Protein AF-0000000087407763 (afdb_homodimer)

pLDDT: mean 97.81, std 2.23, range [76.38, 99.0]

Sequence (374 aa):
MRVLELAKRRKTVRQFLPERPPKEDVMKAIKAAKEAPSGMNAQPWKFVVVDDDWLKGKIRELCEEEEEKFYSRTKGDLMAWLNAKGFKPEKPFLSEAPYLILVFGHTKAPYWLQSTWIAVGYLLLALEELGLGTVTYTPPNPKPVEELLNAPPNYKLQTILPVGYPADPKPKYERRRLEEVVSFNGFMRVLELAKRRKTVRQFLPERPPKEDVMKAIKAAKEAPSGMNAQPWKFVVVDDDWLKGKIRELCEEEEEKFYSRTKGDLMAWLNAKGFKPEKPFLSEAPYLILVFGHTKAPYWLQSTWIAVGYLLLALEELGLGTVTYTPPNPKPVEELLNAPPNYKLQTILPVGYPADPKPKYERRRLEEVVSFNGF

Secondary structure (DSSP, 8-state):
--HHHHHHH--B---B-SSPPPHHHHHHHHHHHTTS--GGG---EEEEEE--HHHHHHHHHHHHHHHHHHHHH--HHHHHHHHHHT--S--THHHHSSEEEEEEEETTSTTHHHHHHHHHHHHHHHHHHTT-BB--B--S--HHHHHHTT--TTEEEEEEEEEBSB---PPPPP---HHHHEEES--/--HHHHHHH--B---B-SSPPPHHHHHHHHHHHTTS--GGG---EEEEEE--HHHHHHHHHHHHHHHHHHHHH--HHHHHHHHHHT--S--THHHHSSEEEEEEEETTSTTHHHHHHHHHHHHHHHHHHTT-BB--B--S--HHHHHHTT--TTEEEEEEEEEBSB---PPPPP---HHHHEEES--

Radius of gyration: 20.45 Å; Cα contacts (8 Å, |Δi|>4): 771; chains: 2; bounding box: 43×57×50 Å

Organism: NCBI:txid2598455

Nearest PDB structures (foldseek):
  6q1l-assembly1_B  TM=9.716E-01  e=7.235E-27  Thermotoga neapolitana DSM 4359
  3tnz-assembly1_B  TM=9.382E-01  e=5.177E-18  Mus musculus
  4ttc-assembly2_D  TM=9.159E-01  e=1.590E-17  Homo sapiens
  3eo8-assembly3_E  TM=8.266E-01  e=5.268E-14  Clostridioides difficile 630
  8cqt-assembly1_A  TM=8.731E-01  e=1.841E-12  Bacteroides thetaiotaomicron

Foldseek 3Di:
DDLVVLVQQAAAFQDFDQDFDPVVLLVQLLVQLQPFDDDVSPSFKDKDKDQDLVLLVVLQVVLLVLLVVVLVPDDDPVVVVCVVVVHDSHRCLSRRFRMKIWMKGQQVGPVRVVRSVSSVVSSSSSLSVSQKHWHFADRPDCVVVCVVVVPDPRIDTGTMIRIHHGPGPDDHDDDDDPVVVDDPPDD/DDLVVLVQQAAAFQDFDQDFDPVVLLVQLLVQLQPFDDDVSPSFKDKDKDQDLVLLVVLQVVLLVLLVVVLVPDDDPVVVVCVVVVHDSHRCLSRRFRMKIWMKGQQVGPVRVVRSVSSVVSSSSSLSVSQKHWHFADRPDCVVVCVVVVPDPRIDTGTMIRIHHGPGPDDHDDDDDPVVVDDDPDD

Solvent-accessible surface area (backbone atoms only — not comparable to full-atom values): 19259 Å² total; per-residue (Å²): 112,51,57,45,58,42,29,67,64,50,45,74,26,69,37,51,42,88,63,65,67,62,66,67,58,57,51,49,17,48,58,19,14,66,43,44,70,35,42,94,66,55,62,34,45,38,38,29,37,34,68,50,67,68,59,28,41,50,48,29,52,55,45,28,54,43,31,44,54,50,57,72,71,51,60,66,71,60,41,51,49,37,57,74,73,64,61,64,48,71,52,64,35,48,52,63,24,58,30,34,41,34,36,27,23,28,66,85,37,58,57,16,68,55,24,34,25,21,18,48,22,35,25,54,50,27,30,38,72,73,58,33,28,30,33,88,41,57,62,88,59,46,60,65,56,38,56,74,36,62,48,56,88,56,45,42,73,63,35,40,29,29,34,24,33,59,58,46,82,67,71,64,77,87,65,78,58,66,76,79,35,43,33,68,73,36,99,115,51,56,46,57,42,29,68,64,50,44,74,24,71,36,50,42,86,61,66,68,62,66,64,59,56,50,50,16,47,59,19,14,65,41,44,72,35,42,94,66,57,62,34,46,36,38,29,38,34,67,48,67,67,57,29,42,52,49,30,51,55,44,25,54,42,30,45,54,51,59,72,69,51,58,66,72,60,41,51,50,36,56,74,72,66,62,64,48,69,53,65,35,48,50,60,24,56,29,33,40,35,36,27,24,29,66,86,37,57,57,15,68,56,23,34,26,20,17,48,21,35,26,53,52,28,30,38,73,72,59,32,28,29,32,89,41,59,61,89,59,48,60,66,55,37,57,74,37,61,50,57,88,55,44,43,74,63,34,39,28,29,32,24,33,60,59,45,81,67,70,64,77,86,65,78,58,67,76,79,35,44,32,68,74,36,96

InterPro domains:
  IPR000415 Nitroreductase-like [G3DSA:3.40.109.10] (1-185)
  IPR000415 Nitroreductase-like [SSF55469] (1-187)
  IPR029479 Nitroreductase [PF00881] (8-165)
  IPR050627 Nitroreductase/BluB [PTHR23026] (2-184)

Structure (mmCIF, N/CA/C/O backbone):
data_AF-0000000087407763-model_v1
#
loop_
_entity.id
_entity.type
_entity.pdbx_descri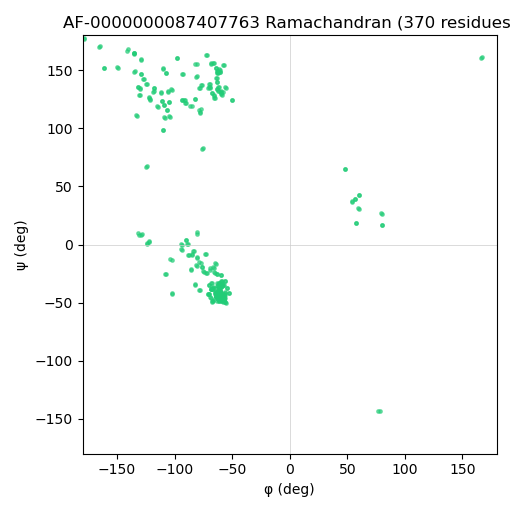ption
1 polymer 'Nitroreductase family protein'
#
loop_
_atom_site.group_PDB
_atom_site.id
_atom_site.type_symbol
_atom_site.label_atom_id
_atom_site.label_alt_id
_atom_site.label_comp_id
_atom_site.label_asym_id
_atom_site.label_entity_id
_atom_site.label_seq_id
_atom_site.pdbx_PDB_ins_code
_atom_site.Cartn_x
_atom_site.Cartn_y
_atom_site.Cartn_z
_atom_site.occupancy
_atom_site.B_iso_or_equiv
_atom_site.auth_seq_id
_atom_site.auth_comp_id
_atom_site.auth_asym_id
_atom_site.auth_atom_id
_atom_site.pdbx_PDB_model_num
ATOM 1 N N . MET A 1 1 ? 6.074 -10.695 16.406 1 76.62 1 MET A N 1
ATOM 2 C CA . MET A 1 1 ? 7.172 -10.078 15.672 1 76.62 1 MET A CA 1
ATOM 3 C C . MET A 1 1 ? 6.863 -8.609 15.375 1 76.62 1 MET A C 1
ATOM 5 O O . MET A 1 1 ? 5.707 -8.25 15.156 1 76.62 1 MET A O 1
ATOM 9 N N . ARG A 1 2 ? 7.93 -7.875 15.305 1 92.62 2 ARG A N 1
ATOM 10 C CA . ARG A 1 2 ? 7.816 -6.449 15.016 1 92.62 2 ARG A CA 1
ATOM 11 C C . ARG A 1 2 ? 7.68 -6.199 13.516 1 92.62 2 ARG A C 1
ATOM 13 O O . ARG A 1 2 ? 8.031 -7.059 12.703 1 92.62 2 ARG A O 1
ATOM 20 N N . VAL A 1 3 ? 7.094 -5.094 13.188 1 98.56 3 VAL A N 1
ATOM 21 C CA . VAL A 1 3 ? 6.82 -4.77 11.789 1 98.56 3 VAL A CA 1
ATOM 22 C C . VAL A 1 3 ? 8.125 -4.77 10.992 1 98.56 3 VAL A C 1
ATOM 24 O O . VAL A 1 3 ? 8.188 -5.32 9.891 1 98.56 3 VAL A O 1
ATOM 27 N N . LEU A 1 4 ? 9.148 -4.168 11.531 1 97.81 4 LEU A N 1
ATOM 28 C CA . LEU A 1 4 ? 10.438 -4.129 10.844 1 97.81 4 LEU A CA 1
ATOM 29 C C . LEU A 1 4 ? 10.969 -5.539 10.609 1 97.81 4 LEU A C 1
ATOM 31 O O . LEU A 1 4 ? 11.492 -5.84 9.531 1 97.81 4 LEU A O 1
ATOM 35 N N . GLU A 1 5 ? 10.891 -6.402 11.578 1 98.12 5 GLU A N 1
ATOM 36 C CA . GLU A 1 5 ? 11.344 -7.781 11.43 1 98.12 5 GLU A CA 1
ATOM 37 C C . GLU A 1 5 ? 10.539 -8.516 10.367 1 98.12 5 GLU A C 1
ATOM 39 O O . GLU A 1 5 ? 11.094 -9.266 9.562 1 98.12 5 GLU A O 1
ATOM 44 N N . LEU A 1 6 ? 9.211 -8.375 10.445 1 98.62 6 LEU A N 1
ATOM 45 C CA . LEU A 1 6 ? 8.352 -8.977 9.43 1 98.62 6 LEU A CA 1
ATOM 46 C C . LEU A 1 6 ? 8.727 -8.5 8.039 1 98.62 6 LEU A C 1
ATOM 48 O O . LEU A 1 6 ? 8.805 -9.297 7.098 1 98.62 6 LEU A O 1
ATOM 52 N N . ALA A 1 7 ? 8.922 -7.16 7.906 1 98.75 7 ALA A N 1
ATOM 53 C CA . ALA A 1 7 ? 9.266 -6.555 6.621 1 98.75 7 ALA A CA 1
ATOM 54 C C . ALA A 1 7 ? 10.586 -7.105 6.086 1 98.75 7 ALA A C 1
ATOM 56 O O . ALA A 1 7 ? 10.711 -7.371 4.891 1 98.75 7 ALA A O 1
ATOM 57 N N . LYS A 1 8 ? 11.531 -7.277 6.945 1 98.19 8 LYS A N 1
ATOM 58 C CA . LYS A 1 8 ? 12.836 -7.793 6.555 1 98.19 8 LYS A CA 1
ATOM 59 C C . LYS A 1 8 ? 12.75 -9.266 6.16 1 98.19 8 LYS A C 1
ATOM 61 O O . LYS A 1 8 ? 13.484 -9.719 5.277 1 98.19 8 LYS A O 1
ATOM 66 N N . ARG A 1 9 ? 11.93 -9.938 6.809 1 97.69 9 ARG A N 1
ATOM 67 C CA . ARG A 1 9 ? 11.812 -11.367 6.586 1 97.69 9 ARG A CA 1
ATOM 68 C C . ARG A 1 9 ? 11.008 -11.664 5.32 1 97.69 9 ARG A C 1
ATOM 70 O O . ARG A 1 9 ? 11.312 -12.609 4.594 1 97.69 9 ARG A O 1
ATOM 77 N N . ARG A 1 10 ? 9.984 -10.906 5.086 1 98.56 10 ARG A N 1
ATOM 78 C CA . ARG A 1 10 ? 9.086 -11.164 3.965 1 98.56 10 ARG A CA 1
ATOM 79 C C . ARG A 1 10 ? 9.836 -11.125 2.639 1 98.56 10 ARG A C 1
ATOM 81 O O . ARG A 1 10 ? 10.578 -10.18 2.365 1 98.56 10 ARG A O 1
ATOM 88 N N . LYS A 1 11 ? 9.664 -12.094 1.891 1 98.62 11 LYS A N 1
ATOM 89 C CA . LYS A 1 11 ? 10.195 -12.188 0.535 1 98.62 11 LYS A CA 1
ATOM 90 C C . LYS A 1 11 ? 9.141 -12.719 -0.432 1 98.62 11 LYS A C 1
ATOM 92 O O . LYS A 1 11 ? 8.117 -13.266 -0.008 1 98.62 11 LYS A O 1
ATOM 97 N N . THR A 1 12 ? 9.406 -12.539 -1.664 1 98.38 12 THR A N 1
ATOM 98 C CA . THR A 1 12 ? 8.539 -13.117 -2.693 1 98.38 12 THR A CA 1
ATOM 99 C C . THR A 1 12 ? 8.625 -14.641 -2.684 1 98.38 12 THR A C 1
ATOM 101 O O . THR A 1 12 ? 9.719 -15.203 -2.633 1 98.38 12 THR A O 1
ATOM 104 N N . VAL A 1 13 ? 7.523 -15.266 -2.666 1 98.75 13 VAL A N 1
ATOM 105 C CA . VAL A 1 13 ? 7.43 -16.719 -2.668 1 98.75 13 VAL A CA 1
ATOM 106 C C . VAL A 1 13 ? 6.613 -17.188 -3.873 1 98.75 13 VAL A C 1
ATOM 108 O O . VAL A 1 13 ? 5.469 -16.766 -4.059 1 98.75 13 VAL A O 1
ATOM 111 N N . ARG A 1 14 ? 7.176 -18.109 -4.684 1 98.5 14 ARG A N 1
ATOM 112 C CA . ARG A 1 14 ? 6.484 -18.609 -5.867 1 98.5 14 ARG A CA 1
ATOM 113 C C . ARG A 1 14 ? 6.371 -20.125 -5.828 1 98.5 14 ARG A C 1
ATOM 115 O O . ARG A 1 14 ? 5.922 -20.75 -6.797 1 98.5 14 ARG A O 1
ATOM 122 N N . GLN A 1 15 ? 6.883 -20.719 -4.789 1 98.62 15 GLN A N 1
ATOM 123 C CA . GLN A 1 15 ? 6.766 -22.156 -4.543 1 98.62 15 GLN A CA 1
ATOM 124 C C . GLN A 1 15 ? 6.199 -22.438 -3.152 1 98.62 15 GLN A C 1
ATOM 126 O O . GLN A 1 15 ? 6.566 -21.766 -2.184 1 98.62 15 GLN A O 1
ATOM 131 N N . PHE A 1 16 ? 5.375 -23.469 -3.074 1 98.69 16 PHE A N 1
ATOM 132 C CA . PHE A 1 16 ? 4.633 -23.688 -1.839 1 98.69 16 PHE A CA 1
ATOM 133 C C . PHE A 1 16 ? 4.664 -25.156 -1.437 1 98.69 16 PHE A C 1
ATOM 135 O O . PHE A 1 16 ? 4.762 -26.031 -2.293 1 98.69 16 PHE A O 1
ATOM 142 N N . LEU A 1 17 ? 4.625 -25.344 -0.145 1 98.12 17 LEU A N 1
ATOM 143 C CA . LEU A 1 17 ? 4.422 -26.688 0.366 1 98.12 17 LEU A CA 1
ATOM 144 C C . LEU A 1 17 ? 3.012 -27.188 0.054 1 98.12 17 LEU A C 1
ATOM 146 O O . LEU A 1 17 ? 2.086 -26.391 -0.085 1 98.12 17 LEU A O 1
ATOM 150 N N . PRO A 1 18 ? 2.822 -28.438 -0.015 1 94.75 18 PRO A N 1
ATOM 151 C CA . PRO A 1 18 ? 1.496 -28.969 -0.329 1 94.75 18 PRO A CA 1
ATOM 152 C C . PRO A 1 18 ? 0.502 -28.797 0.816 1 94.75 18 PRO A C 1
ATOM 154 O O . PRO A 1 18 ? -0.711 -28.781 0.589 1 94.75 18 PRO A O 1
ATOM 157 N N . GLU A 1 19 ? 1.018 -28.703 1.986 1 97.19 19 GLU A N 1
ATOM 158 C CA . GLU A 1 19 ? 0.149 -28.547 3.148 1 97.19 19 GLU A CA 1
ATOM 159 C C . GLU A 1 19 ? -0.695 -27.281 3.029 1 97.19 19 GLU A C 1
ATOM 161 O O . GLU A 1 19 ? -0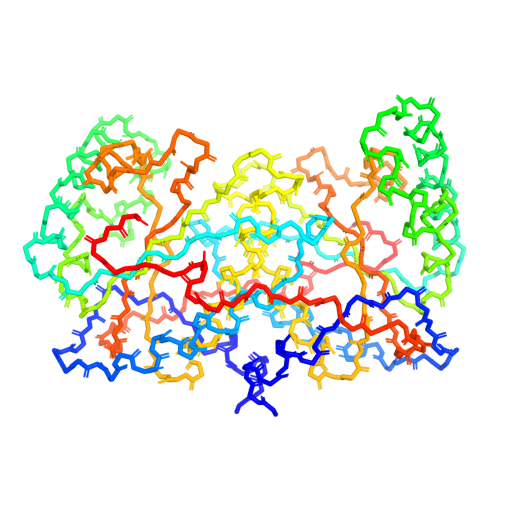.18 -26.203 2.686 1 97.19 19 GLU A O 1
ATOM 166 N N . ARG A 1 20 ? -1.917 -27.438 3.258 1 97.56 20 ARG A N 1
ATOM 167 C CA . ARG A 1 20 ? -2.846 -26.312 3.17 1 97.56 20 ARG A CA 1
ATOM 168 C C . ARG A 1 20 ? -2.973 -25.594 4.512 1 97.56 20 ARG A C 1
ATOM 170 O O . ARG A 1 20 ? -3.379 -26.203 5.504 1 97.56 20 ARG A O 1
ATOM 177 N N . PRO A 1 21 ? -2.656 -24.297 4.508 1 98.56 21 PRO A N 1
ATOM 178 C CA . PRO A 1 21 ? -2.928 -23.547 5.742 1 98.56 21 PRO A CA 1
ATOM 179 C C . PRO A 1 21 ? -4.418 -23.484 6.07 1 98.56 21 PRO A C 1
ATOM 181 O O . PRO A 1 21 ? -5.258 -23.625 5.18 1 98.56 21 PRO A O 1
ATOM 184 N N . PRO A 1 22 ? -4.738 -23.375 7.379 1 98.31 22 PRO A N 1
ATOM 185 C CA . PRO A 1 22 ? -6.145 -23.125 7.699 1 98.31 22 PRO A CA 1
ATOM 186 C C . PRO A 1 22 ? -6.691 -21.875 7.004 1 98.31 22 PRO A C 1
ATOM 188 O O . PRO A 1 22 ? -6.023 -20.844 6.965 1 98.31 22 PRO A O 1
ATOM 191 N N . LYS A 1 23 ? -7.859 -22.016 6.465 1 98.12 23 LYS A N 1
ATOM 192 C CA . LYS A 1 23 ? -8.508 -20.875 5.801 1 98.12 23 LYS A CA 1
ATOM 193 C C . LYS A 1 23 ? -8.641 -19.688 6.742 1 98.12 23 LYS A C 1
ATOM 195 O O . LYS A 1 23 ? -8.578 -18.531 6.309 1 98.12 23 LYS A O 1
ATOM 200 N N . GLU A 1 24 ? -8.797 -19.984 8.008 1 98.31 24 GLU A N 1
ATOM 201 C CA . GLU A 1 24 ? -8.93 -18.953 9.031 1 98.31 24 GLU A CA 1
ATOM 202 C C . GLU A 1 24 ? -7.727 -18.016 9.031 1 98.31 24 GLU A C 1
ATOM 204 O O . GLU A 1 24 ? -7.863 -16.812 9.312 1 98.31 24 GLU A O 1
ATOM 209 N N . ASP A 1 25 ? -6.547 -18.516 8.758 1 98.44 25 ASP A N 1
ATOM 210 C CA . ASP A 1 25 ? -5.344 -17.688 8.719 1 98.44 25 ASP A CA 1
ATOM 211 C C . ASP A 1 25 ? -5.395 -16.719 7.551 1 98.44 25 ASP A C 1
ATOM 213 O O . ASP A 1 25 ? -4.977 -15.562 7.684 1 98.44 25 ASP A O 1
ATOM 217 N N . VAL A 1 26 ? -5.922 -17.172 6.438 1 98.69 26 VAL A N 1
ATOM 218 C CA . VAL A 1 26 ? -6.105 -16.312 5.277 1 98.69 26 VAL A CA 1
ATOM 219 C C . VAL A 1 26 ? -7.09 -15.195 5.621 1 98.69 26 VAL A C 1
ATOM 221 O O . VAL A 1 26 ? -6.84 -14.023 5.324 1 98.69 26 VAL A O 1
ATOM 224 N N . MET A 1 27 ? -8.109 -15.531 6.297 1 98.75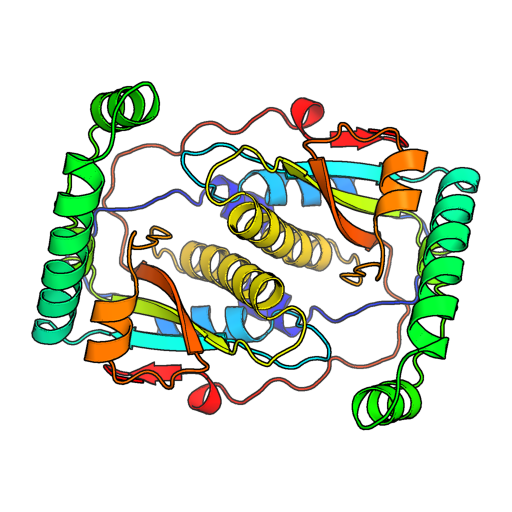 27 MET A N 1
ATOM 225 C CA . MET A 1 27 ? -9.133 -14.555 6.664 1 98.75 27 MET A CA 1
ATOM 226 C C . MET A 1 27 ? -8.594 -13.547 7.672 1 98.75 27 MET A C 1
ATOM 228 O O . MET A 1 27 ? -8.938 -12.367 7.625 1 98.75 27 MET A O 1
ATOM 232 N N . LYS A 1 28 ? -7.805 -14.055 8.555 1 98.62 28 LYS A N 1
ATOM 233 C CA . LYS A 1 28 ? -7.176 -13.172 9.531 1 98.62 28 LYS A CA 1
ATOM 234 C C . LYS A 1 28 ? -6.309 -12.117 8.844 1 98.62 28 LYS A C 1
ATOM 236 O O . LYS A 1 28 ? -6.293 -10.961 9.25 1 98.62 28 LYS A O 1
ATOM 241 N N . ALA A 1 29 ? -5.598 -12.539 7.844 1 98.88 29 ALA A N 1
ATOM 242 C CA . ALA A 1 29 ? -4.766 -11.594 7.098 1 98.88 29 ALA A CA 1
ATOM 243 C C . ALA A 1 29 ? -5.621 -10.555 6.387 1 98.88 29 ALA A C 1
ATOM 245 O O . ALA A 1 29 ? -5.281 -9.367 6.371 1 98.88 29 ALA A O 1
ATOM 246 N N . ILE A 1 30 ? -6.715 -10.969 5.812 1 98.94 30 ILE A N 1
ATOM 247 C CA . ILE A 1 30 ? -7.602 -10.047 5.102 1 98.94 30 ILE A CA 1
ATOM 248 C C . ILE A 1 30 ? -8.258 -9.094 6.09 1 98.94 30 ILE A C 1
ATOM 250 O O . ILE A 1 30 ? -8.469 -7.918 5.781 1 98.94 30 ILE A O 1
ATOM 254 N N . LYS A 1 31 ? -8.531 -9.562 7.305 1 98.81 31 LYS A N 1
ATOM 255 C CA . LYS A 1 31 ? -9.062 -8.695 8.352 1 98.81 31 LYS A CA 1
ATOM 256 C C . LYS A 1 31 ? -8.109 -7.535 8.641 1 98.81 31 LYS A C 1
ATOM 258 O O . LYS A 1 31 ? -8.555 -6.426 8.945 1 98.81 31 LYS A O 1
ATOM 263 N N . ALA A 1 32 ? -6.848 -7.793 8.57 1 98.88 32 ALA A N 1
ATOM 264 C CA . ALA A 1 32 ? -5.867 -6.727 8.75 1 98.88 32 ALA A CA 1
ATOM 265 C C . ALA A 1 32 ? -5.875 -5.766 7.566 1 98.88 32 ALA A C 1
ATOM 267 O O . ALA A 1 32 ? -5.836 -4.547 7.746 1 98.88 32 ALA A O 1
ATOM 268 N N . ALA A 1 33 ? -5.957 -6.301 6.395 1 98.94 33 ALA A N 1
ATOM 269 C CA . ALA A 1 33 ? -5.906 -5.508 5.168 1 98.94 33 ALA A CA 1
ATOM 270 C C . ALA A 1 33 ? -7.07 -4.527 5.098 1 98.94 33 ALA A C 1
ATOM 272 O O . ALA A 1 33 ? -6.891 -3.363 4.727 1 98.94 33 ALA A O 1
ATOM 273 N N . LYS A 1 34 ? -8.234 -4.961 5.484 1 98.81 34 LYS A N 1
ATOM 274 C CA . LYS A 1 34 ? -9.43 -4.141 5.305 1 98.81 34 LYS A CA 1
ATOM 275 C C . LYS A 1 34 ? -9.453 -2.98 6.297 1 98.81 34 LYS A C 1
ATOM 277 O O . LYS A 1 34 ? -10.352 -2.135 6.25 1 98.81 34 LYS A O 1
ATOM 282 N N . GLU A 1 35 ? -8.492 -2.973 7.277 1 98.88 35 GLU A N 1
ATOM 283 C CA . GLU A 1 35 ? -8.398 -1.891 8.258 1 98.88 35 GLU A CA 1
ATOM 284 C C . GLU A 1 35 ? -7.617 -0.707 7.699 1 98.88 35 GLU A C 1
ATOM 286 O O . GLU A 1 35 ? -7.527 0.343 8.336 1 98.88 35 GLU A O 1
ATOM 291 N N . ALA A 1 36 ? -7.055 -0.868 6.488 1 98.88 36 ALA A N 1
ATOM 292 C CA . ALA A 1 36 ? -6.211 0.169 5.898 1 98.88 36 ALA A CA 1
ATOM 293 C C . ALA A 1 36 ? -6.996 1.466 5.707 1 98.88 36 ALA A C 1
ATOM 295 O O . ALA A 1 36 ? -8.219 1.443 5.562 1 98.88 36 ALA A O 1
ATOM 296 N N . PRO A 1 37 ? -6.305 2.621 5.805 1 98.69 37 PRO A N 1
ATOM 297 C CA . PRO A 1 37 ? -6.973 3.873 5.449 1 98.69 37 PRO A CA 1
ATOM 298 C C . PRO A 1 37 ? -7.324 3.957 3.967 1 98.69 37 PRO A C 1
ATOM 300 O O . PRO A 1 37 ? -6.734 3.244 3.148 1 98.69 37 PRO A O 1
ATOM 303 N N . SER A 1 38 ? -8.328 4.773 3.662 1 98.69 38 SER A N 1
ATOM 304 C CA . SER A 1 38 ? -8.734 5.027 2.283 1 98.69 38 SER A CA 1
ATOM 305 C C . SER A 1 38 ? -9.312 6.43 2.125 1 98.69 38 SER A C 1
ATOM 307 O O . SER A 1 38 ? -9.75 7.039 3.102 1 98.69 38 SER A O 1
ATOM 309 N N . GLY A 1 39 ? -9.156 6.953 0.858 1 96.88 39 GLY A N 1
ATOM 310 C CA . GLY A 1 39 ? -9.789 8.234 0.579 1 96.88 39 GLY A CA 1
ATOM 311 C C . GLY A 1 39 ? -11.25 8.273 0.977 1 96.88 39 GLY A C 1
ATOM 312 O O . GLY A 1 39 ? -12.031 7.406 0.576 1 96.88 39 GLY A O 1
ATOM 313 N N . MET A 1 40 ? -11.594 9.289 1.844 1 95.69 40 MET A N 1
ATOM 314 C CA . MET A 1 40 ? -12.961 9.5 2.318 1 95.69 40 MET A CA 1
ATOM 315 C C . MET A 1 40 ? -13.492 8.258 3.023 1 95.69 40 MET A C 1
ATOM 317 O O . MET A 1 40 ? -14.703 8.047 3.105 1 95.69 40 MET A O 1
ATOM 321 N N . ASN A 1 41 ? -12.562 7.363 3.438 1 97.25 41 ASN A N 1
ATOM 322 C CA . ASN A 1 41 ? -12.922 6.094 4.059 1 97.25 41 ASN A CA 1
ATOM 323 C C . ASN A 1 41 ? -13.844 5.27 3.166 1 97.25 41 ASN A C 1
ATOM 325 O O . ASN A 1 41 ? -14.75 4.594 3.656 1 97.25 41 ASN A O 1
ATOM 329 N N . ALA A 1 42 ? -13.562 5.316 1.866 1 98.06 42 ALA A N 1
ATOM 330 C CA . ALA A 1 42 ? -14.414 4.637 0.894 1 98.06 42 ALA A CA 1
ATOM 331 C C . ALA A 1 42 ? -14.172 3.131 0.916 1 98.06 42 ALA A C 1
ATOM 333 O O . ALA A 1 42 ? -14.992 2.357 0.408 1 98.06 42 ALA A O 1
ATOM 334 N N . GLN A 1 43 ? -13.062 2.682 1.433 1 98.75 43 GLN A N 1
ATOM 335 C CA . GLN A 1 43 ? -12.75 1.262 1.551 1 98.75 43 GLN A CA 1
ATOM 336 C C . GLN A 1 43 ? -13.008 0.531 0.235 1 98.75 43 GLN A C 1
ATOM 338 O O . GLN A 1 43 ? -13.812 -0.399 0.18 1 98.75 43 GLN A O 1
ATOM 343 N N . PRO A 1 44 ? -12.188 0.927 -0.807 1 98.88 44 PRO A N 1
ATOM 344 C CA . PRO A 1 44 ? -12.516 0.542 -2.182 1 98.88 44 PRO A CA 1
ATOM 345 C C . PRO A 1 44 ? -12.078 -0.883 -2.516 1 98.88 44 PRO A C 1
ATOM 347 O O . PRO A 1 44 ? -12.234 -1.328 -3.656 1 98.88 44 PRO A O 1
ATOM 350 N N . TRP A 1 45 ? -11.688 -1.66 -1.654 1 98.94 45 TRP A N 1
ATOM 351 C CA . TRP A 1 45 ? -11.102 -2.971 -1.925 1 98.94 45 TRP A CA 1
ATOM 352 C C . TRP A 1 45 ? -12.172 -4.059 -1.89 1 98.94 45 TRP A C 1
ATOM 354 O O . TRP A 1 45 ? -13.141 -3.957 -1.143 1 98.94 45 TRP A O 1
ATOM 364 N N . LYS A 1 46 ? -12 -5.059 -2.703 1 98.94 46 LYS A N 1
ATOM 365 C CA . LYS A 1 46 ? -12.68 -6.348 -2.697 1 98.94 46 LYS A CA 1
ATOM 366 C C . LYS A 1 46 ? -11.68 -7.496 -2.787 1 98.94 46 LYS A C 1
ATOM 368 O O . LYS A 1 46 ? -10.797 -7.488 -3.645 1 98.94 46 LYS A O 1
ATOM 373 N N . PHE A 1 47 ? -11.805 -8.438 -1.888 1 98.94 47 PHE A N 1
ATOM 374 C CA . PHE A 1 47 ? -10.938 -9.602 -1.852 1 98.94 47 PHE A CA 1
ATOM 375 C C . PHE A 1 47 ? -11.695 -10.859 -2.271 1 98.94 47 PHE A C 1
ATOM 377 O O . PHE A 1 47 ? -12.68 -11.242 -1.627 1 98.94 47 PHE A O 1
ATOM 384 N N . VAL A 1 48 ? -11.242 -11.469 -3.301 1 98.94 48 VAL A N 1
ATOM 385 C CA . VAL A 1 48 ? -11.805 -12.75 -3.717 1 98.94 48 VAL A CA 1
ATOM 386 C C . VAL A 1 48 ? -10.836 -13.875 -3.383 1 98.94 48 VAL A C 1
ATOM 388 O O . VAL A 1 48 ? -9.727 -13.93 -3.916 1 98.94 48 VAL A O 1
ATOM 391 N N . VAL A 1 49 ? -11.242 -14.727 -2.533 1 98.94 49 VAL A N 1
ATOM 392 C CA . VAL A 1 49 ? -10.438 -15.883 -2.156 1 98.94 49 VAL A CA 1
ATOM 393 C C . VAL A 1 49 ? -10.82 -17.078 -3.014 1 98.94 49 VAL A C 1
ATOM 395 O O . VAL A 1 49 ? -11.992 -17.453 -3.09 1 98.94 49 VAL A O 1
ATOM 398 N N . VAL A 1 50 ? -9.852 -17.656 -3.672 1 98.88 50 VAL A N 1
ATOM 399 C CA . VAL A 1 50 ? -10.078 -18.812 -4.52 1 98.88 50 VAL A CA 1
ATOM 400 C C . VAL A 1 50 ? -9.344 -20.031 -3.949 1 98.88 50 VAL A C 1
ATOM 402 O O . VAL A 1 50 ? -8.117 -20 -3.799 1 98.88 50 VAL A O 1
ATOM 405 N N . ASP A 1 51 ? -10.055 -21.062 -3.609 1 98.38 51 ASP A N 1
ATOM 406 C CA . ASP A 1 51 ? -9.453 -22.297 -3.131 1 98.38 51 ASP A CA 1
ATOM 407 C C . ASP A 1 51 ? -9.992 -23.5 -3.895 1 98.38 51 ASP A C 1
ATOM 409 O O . ASP A 1 51 ? -9.758 -24.656 -3.502 1 98.38 51 ASP A O 1
ATOM 413 N N . ASP A 1 52 ? -10.766 -23.234 -4.969 1 98.44 52 ASP A N 1
ATOM 414 C CA . ASP A 1 52 ? -11.234 -24.266 -5.891 1 98.44 52 ASP A CA 1
ATOM 415 C C . ASP A 1 52 ? -10.164 -24.594 -6.926 1 98.44 52 ASP A C 1
ATOM 417 O O . ASP A 1 52 ? -9.703 -23.719 -7.66 1 98.44 52 ASP A O 1
ATOM 421 N N . ASP A 1 53 ? -9.812 -25.906 -7.008 1 98.19 53 ASP A N 1
ATOM 422 C CA . ASP A 1 53 ? -8.695 -26.328 -7.848 1 98.19 53 ASP A CA 1
ATOM 423 C C . ASP A 1 53 ? -8.992 -26.062 -9.328 1 98.19 53 ASP A C 1
ATOM 425 O O . ASP A 1 53 ? -8.102 -25.672 -10.078 1 98.19 53 ASP A O 1
ATOM 429 N N . TRP A 1 54 ? -10.148 -26.328 -9.711 1 98.62 54 TRP A N 1
ATOM 430 C CA . TRP A 1 54 ? -10.508 -26.094 -11.102 1 98.62 54 TRP A CA 1
ATOM 431 C C . TRP A 1 54 ? -10.406 -24.609 -11.453 1 98.62 54 TRP A C 1
ATOM 433 O O . TRP A 1 54 ? -9.844 -24.25 -12.484 1 98.62 54 TRP A O 1
ATOM 443 N N . LEU A 1 55 ? -10.945 -23.766 -10.633 1 98.88 55 LEU A N 1
ATOM 444 C CA . LEU A 1 55 ? -10.938 -22.328 -10.883 1 98.88 55 LEU A CA 1
ATOM 445 C C . LEU A 1 55 ? -9.516 -21.781 -10.867 1 98.88 55 LEU A C 1
ATOM 447 O O . LEU A 1 55 ? -9.156 -20.938 -11.688 1 98.88 55 LEU A O 1
ATOM 451 N N . LYS A 1 56 ? -8.688 -22.219 -9.898 1 98.88 56 LYS A N 1
ATOM 452 C CA . LYS A 1 56 ? -7.285 -21.812 -9.891 1 98.88 56 LYS A CA 1
ATOM 453 C C . LYS A 1 56 ? -6.598 -22.203 -11.195 1 98.88 56 LYS A C 1
ATOM 455 O O . LYS A 1 56 ? -5.809 -21.422 -11.742 1 98.88 56 LYS A O 1
ATOM 460 N N . GLY A 1 57 ? -6.895 -23.406 -11.648 1 98.81 57 GLY A N 1
ATOM 461 C CA . GLY A 1 57 ? -6.355 -23.844 -12.922 1 98.81 57 GLY A CA 1
ATOM 462 C C . GLY A 1 57 ? -6.773 -22.969 -14.078 1 98.81 57 GLY A C 1
ATOM 463 O O . GLY A 1 57 ? -5.957 -22.641 -14.945 1 98.81 57 GLY A O 1
ATOM 464 N N . LYS A 1 58 ? -8.008 -22.594 -14.156 1 98.88 58 LYS A N 1
ATOM 465 C CA . LYS A 1 58 ? -8.516 -21.719 -15.211 1 98.88 58 LYS A CA 1
ATOM 466 C C . LYS A 1 58 ? -7.855 -20.344 -15.148 1 98.88 58 LYS A C 1
ATOM 468 O O . LYS A 1 58 ? -7.52 -19.766 -16.188 1 98.88 58 LYS A O 1
ATOM 473 N N . ILE A 1 59 ? -7.738 -19.781 -13.945 1 98.94 59 ILE A N 1
ATOM 474 C CA . ILE A 1 59 ? -7.07 -18.5 -13.766 1 98.94 59 ILE A CA 1
ATOM 475 C C . ILE A 1 59 ? -5.637 -18.578 -14.281 1 98.94 59 ILE A C 1
ATOM 477 O O . ILE A 1 59 ? -5.176 -17.688 -15 1 98.94 59 ILE A O 1
ATOM 481 N N . ARG A 1 60 ? -4.969 -19.688 -13.93 1 98.94 60 ARG A N 1
ATOM 482 C CA . ARG A 1 60 ? -3.605 -19.875 -14.414 1 98.94 60 ARG A CA 1
ATOM 483 C C . ARG A 1 60 ? -3.561 -19.875 -15.938 1 98.94 60 ARG A C 1
ATOM 485 O O . ARG A 1 60 ? -2.723 -19.188 -16.547 1 98.94 60 ARG A O 1
ATOM 492 N N . GLU A 1 61 ? -4.43 -20.641 -16.547 1 98.88 61 GLU A N 1
ATOM 493 C CA . GLU A 1 61 ? -4.469 -20.734 -18 1 98.88 61 GLU A CA 1
ATOM 494 C C . GLU A 1 61 ? -4.641 -19.359 -18.641 1 98.88 61 GLU A C 1
ATOM 496 O O . GLU A 1 61 ? -3.92 -19.016 -19.578 1 98.88 61 GLU A O 1
ATOM 501 N N . LEU A 1 62 ? -5.578 -18.609 -18.188 1 98.88 62 LEU A N 1
ATOM 502 C CA . LEU A 1 62 ? -5.855 -17.297 -18.734 1 98.88 62 LEU A CA 1
ATOM 503 C C . LEU A 1 62 ? -4.652 -16.375 -18.562 1 98.88 62 LEU A C 1
ATOM 505 O O . LEU A 1 62 ? -4.289 -15.633 -19.484 1 98.88 62 LEU A O 1
ATOM 509 N N . CYS A 1 63 ? -4.055 -16.406 -17.359 1 98.88 63 CYS A N 1
ATOM 510 C CA . CYS A 1 63 ? -2.9 -15.555 -17.078 1 98.88 63 CYS A CA 1
ATOM 511 C C . CYS A 1 63 ? -1.719 -15.938 -17.969 1 98.88 63 CYS A C 1
ATOM 513 O O . CYS A 1 63 ? -1.033 -15.07 -18.5 1 98.88 63 CYS A O 1
ATOM 515 N N . GLU A 1 64 ? -1.468 -17.25 -18.109 1 98.81 64 GLU A N 1
ATOM 516 C CA . GLU A 1 64 ? -0.333 -17.703 -18.891 1 98.81 64 GLU A CA 1
ATOM 517 C C . GLU A 1 64 ? -0.518 -17.359 -20.375 1 98.81 64 GLU A C 1
ATOM 519 O O . GLU A 1 64 ? 0.452 -17.062 -21.078 1 98.81 64 GLU A O 1
ATOM 524 N N . GLU A 1 65 ? -1.718 -17.438 -20.859 1 98.69 65 GLU A N 1
ATOM 525 C CA . GLU A 1 65 ? -1.987 -17.016 -22.219 1 98.69 65 GLU A CA 1
ATOM 526 C C . GLU A 1 65 ? -1.596 -15.555 -22.438 1 98.69 65 GLU A C 1
ATOM 528 O O . GLU A 1 65 ? -0.969 -15.211 -23.438 1 98.69 65 GLU A O 1
ATOM 533 N N . GLU A 1 66 ? -1.987 -14.711 -21.547 1 98.56 66 GLU A N 1
ATOM 534 C CA . GLU A 1 66 ? -1.642 -13.289 -21.641 1 98.56 66 GLU A CA 1
ATOM 535 C C . GLU A 1 66 ? -0.141 -13.078 -21.469 1 98.56 66 GLU A C 1
ATOM 537 O O . GLU A 1 66 ? 0.438 -12.18 -22.078 1 98.56 66 GLU A O 1
ATOM 542 N N . GLU A 1 67 ? 0.478 -13.898 -20.531 1 98.31 67 GLU A N 1
ATOM 543 C CA . GLU A 1 67 ? 1.927 -13.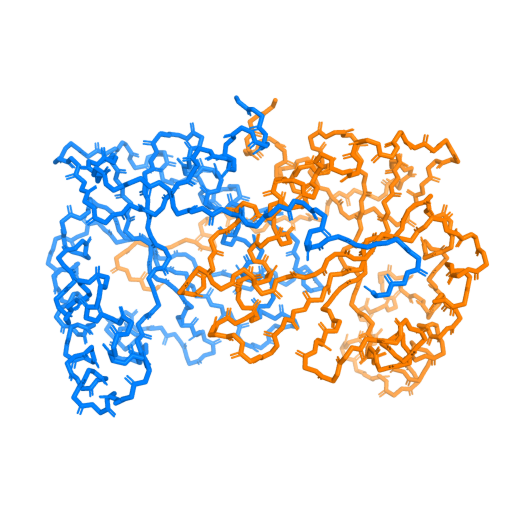844 -20.359 1 98.31 67 GLU A CA 1
ATOM 544 C C . GLU A 1 67 ? 2.646 -14.195 -21.656 1 98.31 67 GLU A C 1
ATOM 546 O O . GLU A 1 67 ? 3.656 -13.578 -22 1 98.31 67 GLU A O 1
ATOM 551 N N . GLU A 1 68 ? 2.172 -15.203 -22.328 1 98.19 68 GLU A N 1
ATOM 552 C CA . GLU A 1 68 ? 2.783 -15.609 -23.594 1 98.19 68 GLU A CA 1
ATOM 553 C C . GLU A 1 68 ? 2.764 -14.469 -24.609 1 98.19 68 GLU A C 1
ATOM 555 O O . GLU A 1 68 ? 3.756 -14.219 -25.297 1 98.19 68 GLU A O 1
ATOM 560 N N . LYS A 1 69 ? 1.683 -13.797 -24.703 1 97.88 69 LYS A N 1
ATOM 561 C CA . LYS A 1 69 ? 1.583 -12.633 -25.578 1 97.88 69 LYS A CA 1
ATOM 562 C C . LYS A 1 69 ? 2.568 -11.547 -25.156 1 97.88 69 LYS A C 1
ATOM 564 O O . LYS A 1 69 ? 3.27 -10.984 -26 1 97.88 69 LYS A O 1
ATOM 569 N N . PHE A 1 70 ? 2.568 -11.273 -23.891 1 96.62 70 PHE A N 1
ATOM 570 C CA . PHE A 1 70 ? 3.451 -10.25 -23.344 1 96.62 70 PHE A CA 1
ATOM 571 C C . PHE A 1 70 ? 4.906 -10.562 -23.656 1 96.62 70 PHE A C 1
ATOM 573 O O . PHE A 1 70 ? 5.641 -9.711 -24.156 1 96.62 70 PHE A O 1
ATOM 580 N N . TYR A 1 71 ? 5.309 -11.812 -23.375 1 95.69 71 TYR A N 1
ATOM 581 C CA . TYR A 1 71 ? 6.688 -12.227 -23.609 1 95.69 71 TYR A CA 1
ATOM 582 C C . TYR A 1 71 ? 7.043 -12.148 -25.078 1 95.69 71 TYR A C 1
ATOM 584 O O . TYR A 1 71 ? 8.172 -11.805 -25.438 1 95.69 71 TYR A O 1
ATOM 592 N N . SER A 1 72 ? 6.109 -12.453 -25.938 1 95.75 72 SER A N 1
ATOM 593 C CA . SER A 1 72 ? 6.355 -12.469 -27.375 1 95.75 72 SER A CA 1
ATOM 594 C C . SER A 1 72 ? 6.586 -11.062 -27.922 1 95.75 72 SER A C 1
ATOM 596 O O . SER A 1 72 ? 7.25 -10.891 -28.938 1 95.75 72 SER A O 1
ATOM 598 N N . ARG A 1 73 ? 6.141 -10.047 -27.203 1 95.44 73 ARG A N 1
ATOM 599 C CA . ARG A 1 73 ? 6.238 -8.664 -27.672 1 95.44 73 ARG A CA 1
ATOM 600 C C . ARG A 1 73 ? 7.371 -7.93 -26.953 1 95.44 73 ARG A C 1
ATOM 602 O O . ARG A 1 73 ? 7.746 -6.824 -27.359 1 95.44 73 ARG A O 1
ATOM 609 N N . THR A 1 74 ? 7.871 -8.523 -25.906 1 94 74 THR A N 1
ATOM 610 C CA . THR A 1 74 ? 8.898 -7.895 -25.078 1 94 74 THR A CA 1
ATOM 611 C C . THR A 1 74 ? 10.266 -8.008 -25.734 1 94 74 THR A C 1
ATOM 613 O O . THR A 1 74 ? 10.609 -9.047 -26.297 1 94 74 THR A O 1
ATOM 616 N N . LYS A 1 75 ? 11.031 -6.887 -25.75 1 94.12 75 LYS A N 1
ATOM 617 C CA . LYS A 1 75 ? 12.375 -6.844 -26.328 1 94.12 75 LYS A CA 1
ATOM 618 C C . LYS A 1 75 ? 13.312 -5.992 -25.484 1 94.12 75 LYS A C 1
ATOM 620 O O . LYS A 1 75 ? 12.891 -5.418 -24.469 1 94.12 75 LYS A O 1
ATOM 625 N N . GLY A 1 76 ? 14.586 -6.082 -25.766 1 93.94 76 GLY A N 1
ATOM 626 C CA . GLY A 1 76 ? 15.547 -5.16 -25.172 1 93.94 76 GLY A CA 1
ATOM 627 C C . GLY A 1 76 ? 15.875 -5.492 -23.734 1 93.94 76 GLY A C 1
ATOM 628 O O . GLY A 1 76 ? 16.062 -6.66 -23.375 1 93.94 76 GLY A O 1
ATOM 629 N N . ASP A 1 77 ? 16.062 -4.418 -22.938 1 91.62 77 ASP A N 1
ATOM 630 C CA . ASP A 1 77 ? 16.547 -4.527 -21.578 1 91.62 77 ASP A CA 1
ATOM 631 C C . ASP A 1 77 ? 15.578 -5.344 -20.719 1 91.62 77 ASP A C 1
ATOM 633 O O . ASP A 1 77 ? 16 -6.094 -19.828 1 91.62 77 ASP A O 1
ATOM 637 N N . LEU A 1 78 ? 14.352 -5.164 -21 1 91.5 78 LEU A N 1
ATOM 638 C CA . LEU A 1 78 ? 13.359 -5.895 -20.219 1 91.5 78 LEU A CA 1
ATOM 639 C C . LEU A 1 78 ? 13.461 -7.395 -20.484 1 91.5 78 LEU A C 1
ATOM 641 O O . LEU A 1 78 ? 13.453 -8.188 -19.531 1 91.5 78 LEU A O 1
ATOM 645 N N . MET A 1 79 ? 13.523 -7.801 -21.703 1 93.81 79 MET A N 1
ATOM 646 C CA . MET A 1 79 ? 13.656 -9.219 -22.016 1 93.81 79 MET A CA 1
ATOM 647 C C . MET A 1 79 ? 14.945 -9.789 -21.438 1 93.81 79 MET A C 1
ATOM 649 O O . MET A 1 79 ? 14.961 -10.906 -20.922 1 93.81 79 MET A O 1
ATOM 653 N N . ALA A 1 80 ? 15.953 -8.992 -21.531 1 94.69 80 ALA A N 1
ATOM 654 C CA . ALA A 1 80 ? 17.234 -9.414 -20.953 1 94.69 80 ALA A CA 1
ATOM 655 C C . ALA A 1 80 ? 17.094 -9.641 -19.453 1 94.69 80 ALA A C 1
ATOM 657 O O . ALA A 1 80 ? 17.625 -10.617 -18.906 1 94.69 80 ALA A O 1
ATOM 658 N N . TRP A 1 81 ? 16.438 -8.766 -18.781 1 93 81 TRP A N 1
ATOM 659 C CA . TRP A 1 81 ? 16.203 -8.891 -17.344 1 93 81 TRP A CA 1
ATOM 660 C C . TRP A 1 81 ? 15.398 -10.141 -17.031 1 93 81 TRP A C 1
ATOM 662 O O . TRP A 1 81 ? 15.773 -10.922 -16.141 1 93 81 TRP A O 1
ATOM 672 N N . LEU A 1 82 ? 14.328 -10.352 -17.719 1 94 82 LEU A N 1
ATOM 673 C CA . LEU A 1 82 ? 13.453 -11.508 -17.516 1 94 82 LEU A CA 1
ATOM 674 C C . LEU A 1 82 ? 14.234 -12.812 -17.672 1 94 82 LEU A C 1
ATOM 676 O O . LEU A 1 82 ? 14.117 -13.711 -16.828 1 94 82 LEU A O 1
ATOM 680 N N . ASN A 1 83 ? 15 -12.859 -18.734 1 94.31 83 ASN A N 1
ATOM 681 C CA . ASN A 1 83 ? 15.805 -14.047 -19 1 94.31 83 ASN A CA 1
ATOM 682 C C . ASN A 1 83 ? 16.844 -14.281 -17.906 1 94.31 83 ASN A C 1
ATOM 684 O O . ASN A 1 83 ? 17.016 -15.406 -17.438 1 94.31 83 ASN A O 1
ATOM 688 N N . ALA A 1 84 ? 17.453 -13.25 -17.562 1 94.69 84 ALA A N 1
ATOM 689 C CA . ALA A 1 84 ? 18.5 -13.336 -16.547 1 94.69 84 ALA A CA 1
ATOM 690 C C . ALA A 1 84 ? 17.938 -13.836 -15.211 1 94.69 84 ALA A C 1
ATOM 692 O O . ALA A 1 84 ? 18.609 -14.555 -14.469 1 94.69 84 ALA A O 1
ATOM 693 N N . LYS A 1 85 ? 16.703 -13.5 -14.906 1 93.31 85 LYS A N 1
ATOM 694 C CA . LYS A 1 85 ? 16.094 -13.867 -13.633 1 93.31 85 LYS A CA 1
ATOM 695 C C . LYS A 1 85 ? 15.32 -15.172 -13.75 1 93.31 85 LYS A C 1
ATOM 697 O O . LYS A 1 85 ? 14.781 -15.672 -12.766 1 93.31 85 LYS A O 1
ATOM 702 N N . GLY A 1 86 ? 15.242 -15.68 -14.945 1 92.81 86 GLY A N 1
ATOM 703 C CA . GLY A 1 86 ? 14.617 -16.969 -15.172 1 92.81 86 GLY A CA 1
ATOM 704 C C . GLY A 1 86 ? 13.102 -16.906 -15.211 1 92.81 86 GLY A C 1
ATOM 705 O O . GLY A 1 86 ? 12.43 -17.891 -14.867 1 92.81 86 GLY A O 1
ATOM 706 N N . PHE A 1 87 ? 12.602 -15.758 -15.578 1 93.81 87 PHE A N 1
ATOM 707 C CA . PHE A 1 87 ? 11.156 -15.625 -15.672 1 93.81 87 PHE A CA 1
ATOM 708 C C . PHE A 1 87 ? 10.625 -16.297 -16.922 1 93.81 87 PHE A C 1
ATOM 710 O O . PHE A 1 87 ? 11.258 -16.25 -17.984 1 93.81 87 PHE A O 1
ATOM 717 N N . LYS A 1 88 ? 9.492 -17.016 -16.75 1 95.62 88 LYS A N 1
ATOM 718 C CA . LYS A 1 88 ? 8.812 -17.734 -17.828 1 95.62 88 LYS A CA 1
ATOM 719 C C . LYS A 1 88 ? 7.328 -17.391 -17.875 1 95.62 88 LYS A C 1
ATOM 721 O O . LYS A 1 88 ? 6.781 -16.859 -16.922 1 95.62 88 LYS A O 1
ATOM 726 N N . PRO A 1 89 ? 6.738 -17.641 -19.062 1 97.31 89 PRO A N 1
ATOM 727 C CA . PRO A 1 89 ? 5.309 -17.328 -19.172 1 97.31 89 PRO A CA 1
ATOM 728 C C . PRO A 1 89 ? 4.453 -18.203 -18.266 1 97.31 89 PRO A C 1
ATOM 730 O O . PRO A 1 89 ? 3.328 -17.828 -17.922 1 97.31 89 PRO A O 1
ATOM 733 N N . GLU A 1 90 ? 4.953 -19.375 -17.906 1 98.19 90 GLU A N 1
ATOM 734 C CA . GLU A 1 90 ? 4.23 -20.281 -17.016 1 98.19 90 GLU A CA 1
ATOM 735 C C . GLU A 1 90 ? 4.199 -19.75 -15.586 1 98.19 90 GLU A C 1
ATOM 737 O O . GLU A 1 90 ? 5.199 -19.219 -15.094 1 98.19 90 GLU A O 1
ATOM 742 N N . LYS A 1 91 ? 3.08 -19.812 -15.008 1 98.56 91 LYS A N 1
ATOM 743 C CA . LYS A 1 91 ? 2.869 -19.375 -13.633 1 98.56 91 LYS A CA 1
ATOM 744 C C . LYS A 1 91 ? 2.287 -20.484 -12.773 1 98.56 91 LYS A C 1
ATOM 746 O O . LYS A 1 91 ? 1.168 -20.375 -12.266 1 98.56 91 LYS A O 1
ATOM 751 N N . PRO A 1 92 ? 3.035 -21.531 -12.523 1 98.5 92 PRO A N 1
ATOM 752 C CA . PRO A 1 92 ? 2.494 -22.703 -11.828 1 98.5 92 PRO A CA 1
ATOM 753 C C . PRO A 1 92 ? 1.975 -22.359 -10.43 1 98.5 92 PRO A C 1
ATOM 755 O O . PRO A 1 92 ? 1.074 -23.031 -9.922 1 98.5 92 PRO A O 1
ATOM 758 N N . PHE A 1 93 ? 2.508 -21.312 -9.797 1 98.69 93 PHE A N 1
ATOM 759 C CA . PHE A 1 93 ? 2.117 -20.969 -8.438 1 98.69 93 PHE A CA 1
ATOM 760 C C . PHE A 1 93 ? 0.648 -20.562 -8.383 1 98.69 93 PHE A C 1
ATOM 762 O O . PHE A 1 93 ? 0.041 -20.562 -7.309 1 98.69 93 PHE A O 1
ATOM 769 N N . LEU A 1 94 ? 0.017 -20.25 -9.516 1 98.88 94 LEU A N 1
ATOM 770 C CA . LEU A 1 94 ? -1.389 -19.875 -9.539 1 98.88 94 LEU A CA 1
ATOM 771 C C . LEU A 1 94 ? -2.291 -21.078 -9.336 1 98.88 94 LEU A C 1
ATOM 773 O O . LEU A 1 94 ? -3.439 -20.938 -8.906 1 98.88 94 LEU A O 1
ATOM 777 N N . SER A 1 95 ? -1.805 -22.25 -9.633 1 98.38 95 SER A N 1
ATOM 778 C CA . SER A 1 95 ? -2.59 -23.453 -9.383 1 98.38 95 SER A CA 1
ATOM 779 C C . SER A 1 95 ? -2.035 -24.25 -8.211 1 98.38 95 SER A C 1
ATOM 781 O O . SER A 1 95 ? -2.773 -24.969 -7.539 1 98.38 95 SER A O 1
ATOM 783 N N . GLU A 1 96 ? -0.753 -24.125 -7.91 1 98.25 96 GLU A N 1
ATOM 784 C CA . GLU A 1 96 ? -0.089 -24.938 -6.891 1 98.25 96 GLU A CA 1
ATOM 785 C C . GLU A 1 96 ? -0.323 -24.359 -5.496 1 98.25 96 GLU A C 1
ATOM 787 O O . GLU A 1 96 ? -0.391 -25.109 -4.516 1 98.25 96 GLU A O 1
ATOM 792 N N . ALA A 1 97 ? -0.403 -23.047 -5.406 1 98.75 97 ALA A N 1
ATOM 793 C CA . ALA A 1 97 ? -0.715 -22.469 -4.102 1 98.75 97 ALA A CA 1
ATOM 794 C C . ALA A 1 97 ? -2.1 -22.906 -3.627 1 98.75 97 ALA A C 1
ATOM 796 O O . ALA A 1 97 ? -3.039 -22.984 -4.422 1 98.75 97 ALA A O 1
ATOM 797 N N . PRO A 1 98 ? -2.252 -23.203 -2.354 1 98.62 98 PRO A N 1
ATOM 798 C CA . PRO A 1 98 ? -3.553 -23.641 -1.841 1 98.62 98 PRO A CA 1
ATOM 799 C C . PRO A 1 98 ? -4.637 -22.562 -1.991 1 98.62 98 PRO A C 1
ATOM 801 O O . PRO A 1 98 ? -5.812 -22.906 -2.156 1 98.62 98 PRO A O 1
ATOM 804 N N . TYR A 1 99 ? -4.27 -21.297 -1.873 1 98.88 99 TYR A N 1
ATOM 805 C CA . TYR A 1 99 ? -5.219 -20.203 -2.012 1 98.88 99 TYR A CA 1
ATOM 806 C C . TYR A 1 99 ? -4.715 -19.156 -3.006 1 98.88 99 TYR A C 1
ATOM 808 O O . TYR A 1 99 ? -3.504 -18.984 -3.172 1 98.88 99 TYR A O 1
ATOM 816 N N . LEU A 1 100 ? -5.598 -18.562 -3.689 1 98.94 100 LEU A N 1
ATOM 817 C CA . LEU A 1 100 ? -5.363 -17.281 -4.328 1 98.94 100 LEU A CA 1
ATOM 818 C C . LEU A 1 100 ? -6.199 -16.188 -3.666 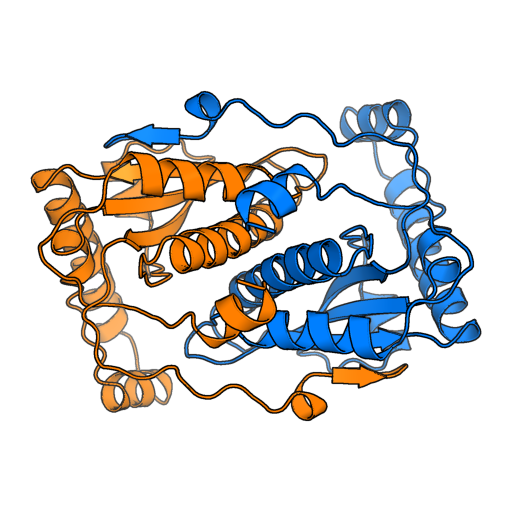1 98.94 100 LEU A C 1
ATOM 820 O O . LEU A 1 100 ? -7.367 -16.406 -3.34 1 98.94 100 LEU A O 1
ATOM 824 N N . ILE A 1 101 ? -5.594 -15.102 -3.34 1 99 101 ILE A N 1
ATOM 825 C CA . ILE A 1 101 ? -6.34 -13.898 -3 1 99 101 ILE A CA 1
ATOM 826 C C . ILE A 1 101 ? -6.27 -12.906 -4.156 1 99 101 ILE A C 1
ATOM 828 O O . ILE A 1 101 ? -5.195 -12.391 -4.48 1 99 101 ILE A O 1
ATOM 832 N N . LEU A 1 102 ? -7.355 -12.68 -4.828 1 99 102 LEU A N 1
ATOM 833 C CA . LEU A 1 102 ? -7.449 -11.641 -5.848 1 99 102 LEU A CA 1
ATOM 834 C C . LEU A 1 102 ? -7.949 -10.328 -5.246 1 99 102 LEU A C 1
ATOM 836 O O . LEU A 1 102 ? -9.008 -10.297 -4.617 1 99 102 LEU A O 1
ATOM 840 N N . VAL A 1 103 ? -7.203 -9.312 -5.426 1 99 103 VAL A N 1
ATOM 841 C CA . VAL A 1 103 ? -7.559 -8.016 -4.863 1 99 103 VAL A CA 1
ATOM 842 C C . VAL A 1 103 ? -8.078 -7.098 -5.965 1 99 103 VAL A C 1
ATOM 844 O O . VAL A 1 103 ? -7.383 -6.863 -6.961 1 99 103 VAL A O 1
ATOM 847 N N . PHE A 1 104 ? -9.266 -6.617 -5.781 1 98.94 104 PHE A N 1
ATOM 848 C CA . PHE A 1 104 ? -9.906 -5.684 -6.703 1 98.94 104 PHE A CA 1
ATOM 849 C C . PHE A 1 104 ? -10.023 -4.301 -6.07 1 98.94 104 PHE A C 1
ATOM 851 O O . PHE A 1 104 ? -10.062 -4.172 -4.848 1 98.94 104 PHE A O 1
ATOM 858 N N . GLY A 1 105 ? -10.016 -3.301 -6.902 1 98.88 105 GLY A N 1
ATOM 859 C CA . GLY A 1 105 ? -10.305 -1.938 -6.48 1 98.88 105 GLY A CA 1
ATOM 860 C C . GLY A 1 105 ? -11.539 -1.354 -7.148 1 98.88 105 GLY A C 1
ATOM 861 O O . GLY A 1 105 ? -11.742 -1.541 -8.352 1 98.88 105 GLY A O 1
ATOM 862 N N . HIS A 1 106 ? -12.367 -0.724 -6.387 1 98.88 106 HIS A N 1
ATOM 863 C CA . HIS A 1 106 ? -13.523 -0.007 -6.902 1 98.88 106 HIS A CA 1
ATOM 864 C C . HIS A 1 106 ? -13.125 1.341 -7.492 1 98.88 106 HIS A C 1
ATOM 866 O O . HIS A 1 106 ? -12.836 2.285 -6.754 1 98.88 106 HIS A O 1
ATOM 872 N N . THR A 1 107 ? -13.25 1.531 -8.773 1 98.69 107 THR A N 1
ATOM 873 C CA . THR A 1 107 ? -12.578 2.609 -9.492 1 98.69 107 THR A CA 1
ATOM 874 C C . THR A 1 107 ? -13.336 3.924 -9.32 1 98.69 107 THR A C 1
ATOM 876 O O . THR A 1 107 ? -12.812 4.992 -9.641 1 98.69 107 THR A O 1
ATOM 879 N N . LYS A 1 108 ? -14.508 3.93 -8.789 1 98 108 LYS A N 1
ATOM 880 C CA . LYS A 1 108 ? -15.281 5.152 -8.617 1 98 108 LYS A CA 1
ATOM 881 C C . LYS A 1 108 ? -14.969 5.82 -7.285 1 98 108 LYS A C 1
ATOM 883 O O . LYS A 1 108 ? -15.375 6.957 -7.039 1 98 108 LYS A O 1
ATOM 888 N N . ALA A 1 109 ? -14.219 5.137 -6.434 1 97.75 109 ALA A N 1
ATOM 889 C CA . ALA A 1 109 ? -13.852 5.707 -5.141 1 97.75 109 ALA A CA 1
ATOM 890 C C . ALA A 1 109 ? -12.672 6.664 -5.277 1 97.75 109 ALA A C 1
ATOM 892 O O . ALA A 1 109 ? -11.789 6.457 -6.117 1 97.75 109 ALA A O 1
ATOM 893 N N . PRO A 1 110 ? -12.672 7.734 -4.469 1 96.31 110 PRO A N 1
ATOM 894 C CA . PRO A 1 110 ? -11.492 8.602 -4.469 1 96.31 110 PRO A CA 1
ATOM 895 C C . PRO A 1 110 ? -10.227 7.883 -4.016 1 96.31 110 PRO A C 1
ATOM 897 O O . PRO A 1 110 ? -10.266 7.113 -3.055 1 96.31 110 PRO A O 1
ATOM 900 N N . TYR A 1 111 ? -9.125 8.125 -4.777 1 97.69 111 TYR A N 1
ATOM 901 C CA . TYR A 1 111 ? -7.832 7.539 -4.449 1 97.69 111 TYR A CA 1
ATOM 902 C C . TYR A 1 111 ? -7.934 6.027 -4.324 1 97.69 111 TYR A C 1
ATOM 904 O O . TYR A 1 111 ? -7.305 5.426 -3.449 1 97.69 111 TYR A O 1
ATOM 912 N N . TRP A 1 112 ? -8.773 5.426 -5.184 1 98.69 112 TRP A N 1
ATOM 913 C CA . TRP A 1 112 ? -9.07 4.004 -5.074 1 98.69 112 TRP A CA 1
ATOM 914 C C . TRP A 1 112 ? -7.805 3.166 -5.25 1 98.69 112 TRP A C 1
ATOM 916 O O . TRP A 1 112 ? -7.617 2.164 -4.559 1 98.69 112 TRP A O 1
ATOM 926 N N . LEU A 1 113 ? -6.977 3.584 -6.18 1 98.75 113 LEU A N 1
ATOM 927 C CA . LEU A 1 113 ? -5.773 2.82 -6.492 1 98.75 113 LEU A CA 1
ATOM 928 C C . LEU A 1 113 ? -4.789 2.855 -5.328 1 98.75 113 LEU A C 1
ATOM 930 O O . LEU A 1 113 ? -4.34 1.808 -4.855 1 98.75 113 LEU A O 1
ATOM 934 N N . GLN A 1 114 ? -4.516 4.047 -4.797 1 98.81 114 GLN A N 1
ATOM 935 C CA . GLN A 1 114 ? -3.615 4.234 -3.662 1 98.81 114 GLN A CA 1
ATOM 936 C C . GLN A 1 114 ? -4.113 3.477 -2.434 1 98.81 114 GLN A C 1
ATOM 938 O O . GLN A 1 114 ? -3.355 2.736 -1.805 1 98.81 114 GLN A O 1
ATOM 943 N N . SER A 1 115 ? -5.375 3.633 -2.16 1 98.88 115 SER A N 1
ATOM 944 C CA . SER A 1 115 ? -5.992 2.984 -1.007 1 98.88 115 SER A CA 1
ATOM 945 C C . SER A 1 115 ? -5.883 1.467 -1.101 1 98.88 115 SER A C 1
ATOM 947 O O . SER A 1 115 ? -5.559 0.8 -0.116 1 98.88 115 SER A O 1
ATOM 949 N N . THR A 1 116 ? -6.168 0.915 -2.244 1 98.94 116 THR A N 1
ATOM 950 C CA . THR A 1 116 ? -6.133 -0.529 -2.453 1 98.94 116 THR A CA 1
ATOM 951 C C . THR A 1 116 ? -4.73 -1.077 -2.203 1 98.94 116 THR A C 1
ATOM 953 O O . THR A 1 116 ? -4.57 -2.127 -1.576 1 98.94 116 THR A O 1
ATOM 956 N N . TRP A 1 117 ? -3.768 -0.368 -2.566 1 98.94 117 TRP A N 1
ATOM 957 C CA . TRP A 1 117 ? -2.412 -0.899 -2.469 1 98.94 117 TRP A CA 1
ATOM 958 C C . TRP A 1 117 ? -1.831 -0.655 -1.08 1 98.94 117 TRP A C 1
ATOM 960 O O . TRP A 1 117 ? -0.905 -1.351 -0.657 1 98.94 117 TRP A O 1
ATOM 970 N N . ILE A 1 118 ? -2.338 0.317 -0.298 1 98.94 118 ILE A N 1
ATOM 971 C CA . ILE A 1 118 ? -2.061 0.337 1.135 1 98.94 118 ILE A CA 1
ATOM 972 C C . ILE A 1 118 ? -2.572 -0.95 1.777 1 98.94 118 ILE A C 1
ATOM 974 O O . ILE A 1 118 ? -1.862 -1.584 2.561 1 98.94 118 ILE A O 1
ATOM 978 N N . ALA A 1 119 ? -3.797 -1.322 1.394 1 98.94 119 ALA A N 1
ATOM 979 C CA . ALA A 1 119 ? -4.387 -2.547 1.93 1 98.94 119 ALA A CA 1
ATOM 980 C C . ALA A 1 119 ? -3.541 -3.766 1.573 1 98.94 119 ALA A C 1
ATOM 982 O O . ALA A 1 119 ? -3.375 -4.676 2.389 1 98.94 119 ALA A O 1
ATOM 983 N N . VAL A 1 120 ? -3.029 -3.799 0.391 1 98.94 120 VAL A N 1
ATOM 984 C CA . VAL A 1 120 ? -2.15 -4.891 -0.017 1 98.94 120 VAL A CA 1
ATOM 985 C C . VAL A 1 120 ? -0.903 -4.906 0.863 1 98.94 120 VAL A C 1
ATOM 987 O O . VAL A 1 120 ? -0.417 -5.973 1.243 1 98.94 120 VAL A O 1
ATOM 990 N N . GLY A 1 121 ? -0.366 -3.725 1.176 1 98.94 121 GLY A N 1
ATOM 991 C CA . GLY A 1 121 ? 0.757 -3.672 2.1 1 98.94 121 GLY A CA 1
ATOM 992 C C . GLY A 1 121 ? 0.453 -4.301 3.445 1 98.94 121 GLY A C 1
ATOM 993 O O . GLY A 1 121 ? 1.245 -5.094 3.959 1 98.94 121 GLY A O 1
ATOM 994 N N . TYR A 1 122 ? -0.703 -3.926 4.012 1 98.94 122 TYR A N 1
ATOM 995 C CA . TYR A 1 122 ? -1.143 -4.539 5.258 1 98.94 122 TYR A CA 1
ATOM 996 C C . TYR A 1 122 ? -1.258 -6.051 5.117 1 98.94 122 TYR A C 1
ATOM 998 O O . TYR A 1 122 ? -0.81 -6.797 5.988 1 98.94 122 TYR A O 1
ATOM 1006 N N . LEU A 1 123 ? -1.812 -6.477 4.02 1 98.94 123 LEU A N 1
ATOM 1007 C CA . LEU A 1 123 ? -2.062 -7.887 3.738 1 98.94 123 LEU A CA 1
ATOM 1008 C C . LEU A 1 123 ? -0.757 -8.672 3.709 1 98.94 123 LEU A C 1
ATOM 1010 O O . LEU A 1 123 ? -0.661 -9.742 4.312 1 98.94 123 LEU A O 1
ATOM 1014 N N . LEU A 1 124 ? 0.214 -8.133 3.057 1 98.94 124 LEU A N 1
ATOM 1015 C CA . LEU A 1 124 ? 1.498 -8.812 2.904 1 98.94 124 LEU A CA 1
ATOM 1016 C C . LEU A 1 124 ? 2.162 -9.031 4.262 1 98.94 124 LEU A C 1
ATOM 1018 O O . LEU A 1 124 ? 2.658 -10.125 4.543 1 98.94 124 LEU A O 1
ATOM 1022 N N . LEU A 1 125 ? 2.148 -8.023 5.094 1 98.94 125 LEU A N 1
ATOM 1023 C CA . LEU A 1 125 ? 2.758 -8.156 6.414 1 98.94 125 LEU A CA 1
ATOM 1024 C C . LEU A 1 125 ? 1.962 -9.117 7.285 1 98.94 125 LEU A C 1
ATOM 1026 O O . LEU A 1 125 ? 2.541 -9.891 8.055 1 98.94 125 LEU A O 1
ATOM 1030 N N . ALA A 1 126 ? 0.665 -9.078 7.176 1 98.94 126 ALA A N 1
ATOM 1031 C CA . ALA A 1 126 ? -0.178 -9.984 7.949 1 98.94 126 ALA A CA 1
ATOM 1032 C C . ALA A 1 126 ? 0.065 -11.438 7.543 1 98.94 126 ALA A C 1
ATOM 1034 O O . ALA A 1 126 ? 0.169 -12.32 8.398 1 98.94 126 ALA A O 1
ATOM 1035 N N . LEU A 1 127 ? 0.133 -11.703 6.242 1 98.88 127 LEU A N 1
ATOM 1036 C CA . LEU A 1 127 ? 0.443 -13.047 5.762 1 98.88 127 LEU A CA 1
ATOM 1037 C C . LEU A 1 127 ? 1.796 -13.516 6.293 1 98.88 127 LEU A C 1
ATOM 1039 O O . LEU A 1 127 ? 1.919 -14.633 6.789 1 98.88 127 LEU A O 1
ATOM 1043 N N . GLU A 1 128 ? 2.777 -12.641 6.23 1 98.81 128 GLU A N 1
ATOM 1044 C CA . GLU A 1 128 ? 4.113 -12.977 6.719 1 98.81 128 GLU A CA 1
ATOM 1045 C C . GLU A 1 128 ? 4.082 -13.344 8.203 1 98.81 128 GLU A C 1
ATOM 1047 O O . GLU A 1 128 ? 4.75 -14.289 8.625 1 98.81 128 GLU A O 1
ATOM 1052 N N . GLU A 1 129 ? 3.367 -12.562 8.984 1 98.69 129 GLU A N 1
ATOM 1053 C CA . GLU A 1 129 ? 3.262 -12.828 10.414 1 98.69 129 GLU A CA 1
ATOM 1054 C C . GLU A 1 129 ? 2.678 -14.211 10.68 1 98.69 129 GLU A C 1
ATOM 1056 O O . GLU A 1 129 ? 3.051 -14.867 11.656 1 98.69 129 GLU A O 1
ATOM 1061 N N . LEU A 1 130 ? 1.826 -14.695 9.836 1 98.38 130 LEU A N 1
ATOM 1062 C CA . LEU A 1 130 ? 1.125 -15.969 10.008 1 98.38 130 LEU A CA 1
ATOM 1063 C C . LEU A 1 130 ? 1.919 -17.109 9.391 1 98.38 130 LEU A C 1
ATOM 1065 O O . LEU A 1 130 ? 1.433 -18.25 9.32 1 98.38 130 LEU A O 1
ATOM 1069 N N . GLY A 1 131 ? 3.102 -16.828 8.891 1 98.19 131 GLY A N 1
ATOM 1070 C CA . GLY A 1 131 ? 3.967 -17.844 8.305 1 98.19 131 GLY A CA 1
ATOM 1071 C C . GLY A 1 131 ? 3.578 -18.203 6.883 1 98.19 131 GLY A C 1
ATOM 1072 O O . GLY A 1 131 ? 3.943 -19.281 6.391 1 98.19 131 GLY A O 1
ATOM 1073 N N . LEU A 1 132 ? 2.799 -17.375 6.266 1 98.88 132 LEU A N 1
ATOM 1074 C CA . LEU A 1 132 ? 2.332 -17.625 4.91 1 98.88 132 LEU A CA 1
ATOM 1075 C C . LEU A 1 132 ? 3.109 -16.781 3.902 1 98.88 132 LEU A C 1
ATOM 1077 O O . LEU A 1 132 ? 3.385 -15.609 4.148 1 98.88 132 LEU A O 1
ATOM 1081 N N . GLY A 1 133 ? 3.566 -17.438 2.793 1 98.81 133 GLY A N 1
ATOM 1082 C CA . GLY A 1 133 ? 4.277 -16.766 1.72 1 98.81 133 GLY A CA 1
ATOM 1083 C C . GLY A 1 133 ? 3.385 -16.406 0.544 1 98.81 133 GLY A C 1
ATOM 1084 O O . GLY A 1 133 ? 2.303 -16.969 0.385 1 98.81 133 GLY A O 1
ATOM 1085 N N . THR A 1 134 ? 3.84 -15.484 -0.259 1 98.94 134 THR A N 1
ATOM 1086 C CA . THR A 1 134 ? 3.08 -15.047 -1.427 1 98.94 134 THR A CA 1
ATOM 1087 C C . THR A 1 134 ? 3.961 -14.242 -2.379 1 98.94 134 THR A C 1
ATOM 1089 O O . THR A 1 134 ? 5.129 -13.977 -2.078 1 98.94 134 THR A O 1
ATOM 1092 N N . VAL A 1 135 ? 3.441 -13.969 -3.547 1 98.81 135 VAL A N 1
ATOM 1093 C CA . VAL A 1 135 ? 3.979 -13.023 -4.52 1 98.81 135 VAL A CA 1
ATOM 1094 C C . VAL A 1 135 ? 2.863 -12.102 -5.016 1 98.81 135 VAL A C 1
ATOM 1096 O O . VAL A 1 135 ? 1.723 -12.539 -5.184 1 98.81 135 VAL A O 1
ATOM 1099 N N . THR A 1 136 ? 3.17 -10.797 -5.098 1 98.69 136 THR A N 1
ATOM 1100 C CA . THR A 1 136 ? 2.232 -9.867 -5.707 1 98.69 136 THR A CA 1
ATOM 1101 C C . THR A 1 136 ? 2.248 -9.992 -7.227 1 98.69 136 THR A C 1
ATOM 1103 O O . THR A 1 136 ? 2.871 -9.188 -7.918 1 98.69 136 THR A O 1
ATOM 1106 N N . TYR A 1 137 ? 1.543 -10.945 -7.75 1 98.75 137 TYR A N 1
ATOM 1107 C CA . TYR A 1 137 ? 1.513 -11.195 -9.188 1 98.75 137 TYR A CA 1
ATOM 1108 C C . TYR A 1 137 ? 0.477 -10.312 -9.875 1 98.75 137 TYR A C 1
ATOM 1110 O O . TYR A 1 137 ? -0.703 -10.336 -9.516 1 98.75 137 TYR A O 1
ATOM 1118 N N . THR A 1 138 ? 0.897 -9.516 -10.75 1 98.06 138 THR A N 1
ATOM 1119 C CA . THR A 1 138 ? 0.017 -8.672 -11.547 1 98.06 138 THR A CA 1
ATOM 1120 C C . THR A 1 138 ? -0.02 -9.156 -13 1 98.06 138 THR A C 1
ATOM 1122 O O . THR A 1 138 ? 0.95 -8.984 -13.742 1 98.06 138 THR A O 1
ATOM 1125 N N . PRO A 1 139 ? -1.105 -9.695 -13.414 1 97.5 139 PRO A N 1
ATOM 1126 C CA . PRO A 1 139 ? -1.179 -10.156 -14.805 1 97.5 139 PRO A CA 1
ATOM 1127 C C . PRO A 1 139 ? -1.063 -9.016 -15.805 1 97.5 139 PRO A C 1
ATOM 1129 O O . PRO A 1 139 ? -1.597 -7.926 -15.578 1 97.5 139 PRO A O 1
ATOM 1132 N N . PRO A 1 140 ? -0.411 -9.234 -16.922 1 96.38 140 PRO A N 1
ATOM 1133 C CA . PRO A 1 140 ? -0.278 -8.188 -17.938 1 96.38 140 PRO A CA 1
ATOM 1134 C C . PRO A 1 140 ? -1.627 -7.695 -18.453 1 96.38 140 PRO A C 1
ATOM 1136 O O . PRO A 1 140 ? -1.758 -6.531 -18.844 1 96.38 140 PRO A O 1
ATOM 1139 N N . ASN A 1 141 ? -2.568 -8.484 -18.547 1 97.94 141 ASN A N 1
ATOM 1140 C CA . ASN A 1 141 ? -3.955 -8.18 -18.891 1 97.94 141 ASN A CA 1
ATOM 1141 C C . ASN A 1 141 ? -4.93 -8.852 -17.922 1 97.94 141 ASN A C 1
ATOM 1143 O O . ASN A 1 141 ? -5.113 -10.062 -17.953 1 97.94 141 ASN A O 1
ATOM 1147 N N . PRO A 1 142 ? -5.562 -8.039 -17.141 1 98.44 142 PRO A N 1
ATOM 1148 C CA . PRO A 1 142 ? -6.418 -8.617 -16.109 1 98.44 142 PRO A CA 1
ATOM 1149 C C . PRO A 1 142 ? -7.816 -8.961 -16.609 1 98.44 142 PRO A C 1
ATOM 1151 O O . PRO A 1 142 ? -8.578 -9.648 -15.922 1 98.44 142 PRO A O 1
ATOM 1154 N N . LYS A 1 143 ? -8.195 -8.586 -17.781 1 98.56 143 LYS A N 1
ATOM 1155 C CA . LYS A 1 143 ? -9.57 -8.594 -18.25 1 98.56 143 LYS A CA 1
ATOM 1156 C C . LYS A 1 143 ? -10.133 -10.008 -18.297 1 98.56 143 LYS A C 1
ATOM 1158 O O . LYS A 1 143 ? -11.25 -10.258 -17.844 1 98.56 143 LYS A O 1
ATOM 1163 N N . PRO A 1 144 ? -9.367 -11.016 -18.844 1 98.75 144 PRO A N 1
ATOM 1164 C CA . PRO A 1 144 ? -9.93 -12.367 -18.891 1 98.75 144 PRO A CA 1
ATOM 1165 C C . PRO A 1 144 ? -10.273 -12.922 -17.516 1 98.75 144 PRO A C 1
ATOM 1167 O O . PRO A 1 144 ? -11.273 -13.617 -17.359 1 98.75 144 PRO A O 1
ATOM 1170 N N . VAL A 1 145 ? -9.445 -12.602 -16.531 1 98.88 145 VAL A N 1
ATOM 1171 C CA . VAL A 1 145 ? -9.711 -13.07 -15.172 1 98.88 145 VAL A CA 1
ATOM 1172 C C . VAL A 1 145 ? -10.914 -12.344 -14.594 1 98.88 145 VAL A C 1
ATOM 1174 O O . VAL A 1 145 ? -11.75 -12.945 -13.914 1 98.88 145 VAL A O 1
ATOM 1177 N N . GLU A 1 146 ? -10.977 -11 -14.844 1 98.88 146 GLU A N 1
ATOM 1178 C CA . GLU A 1 146 ? -12.133 -10.227 -14.406 1 98.88 146 GLU A CA 1
ATOM 1179 C C . GLU A 1 146 ? -13.43 -10.805 -14.977 1 98.88 146 GLU A C 1
ATOM 1181 O O . GLU A 1 146 ? -14.43 -10.914 -14.266 1 98.88 146 GLU A O 1
ATOM 1186 N N . GLU A 1 147 ? -13.367 -11.188 -16.203 1 98.62 147 GLU A N 1
ATOM 1187 C CA . GLU A 1 147 ? -14.531 -11.773 -16.859 1 98.62 147 GLU A CA 1
ATOM 1188 C C . GLU A 1 147 ? -14.859 -13.148 -16.281 1 98.62 147 GLU A C 1
ATOM 1190 O O . GLU A 1 147 ? -16.016 -13.453 -16.016 1 98.62 147 GLU A O 1
ATOM 1195 N N . LEU A 1 148 ? -13.891 -13.977 -16.094 1 98.75 148 LEU A N 1
ATOM 1196 C CA . LEU A 1 148 ? -14.07 -15.312 -15.539 1 98.75 148 LEU A CA 1
ATOM 1197 C C . LEU A 1 148 ? -14.789 -15.242 -14.195 1 98.75 148 LEU A C 1
ATOM 1199 O O . LEU A 1 148 ? -15.648 -16.078 -13.898 1 98.75 148 LEU A O 1
ATOM 1203 N N . LEU A 1 149 ? -14.438 -14.188 -13.414 1 98.62 149 LEU A N 1
ATOM 1204 C CA . LEU A 1 149 ? -14.961 -14.078 -12.062 1 98.62 149 LEU A CA 1
ATOM 1205 C C . LEU A 1 149 ? -16.219 -13.219 -12.031 1 98.62 149 LEU A C 1
ATOM 1207 O O . LEU A 1 149 ? -16.781 -12.961 -10.961 1 98.62 149 LEU A O 1
ATOM 1211 N N . ASN A 1 150 ? -16.641 -12.703 -13.148 1 97.94 150 ASN A N 1
ATOM 1212 C CA . ASN A 1 150 ? -17.828 -11.859 -13.281 1 97.94 150 ASN A CA 1
ATOM 1213 C C . ASN A 1 150 ? -17.703 -10.594 -12.438 1 97.94 150 ASN A C 1
ATOM 1215 O O . ASN A 1 150 ? -18.641 -10.234 -11.711 1 97.94 150 ASN A O 1
ATOM 1219 N N . ALA A 1 151 ? -16.547 -10.023 -12.477 1 98.56 151 ALA A N 1
ATOM 1220 C CA . ALA A 1 151 ? -16.359 -8.781 -11.742 1 98.56 151 ALA A CA 1
ATOM 1221 C C . ALA A 1 151 ? -17.141 -7.637 -12.375 1 98.56 151 ALA A C 1
ATOM 1223 O O . ALA A 1 151 ? -17.156 -7.492 -13.602 1 98.56 151 ALA A O 1
ATOM 1224 N N . PRO A 1 152 ? -17.828 -6.824 -11.562 1 98.44 152 PRO A N 1
ATOM 1225 C CA . PRO A 1 152 ? -18.484 -5.641 -12.117 1 98.44 152 PRO A CA 1
ATOM 1226 C C . PRO A 1 152 ? -17.516 -4.703 -12.828 1 98.44 152 PRO A C 1
ATOM 1228 O O . PRO A 1 152 ? -16.344 -4.633 -12.461 1 98.44 152 PRO A O 1
ATOM 1231 N N . PRO A 1 153 ? -17.969 -3.902 -13.773 1 97.94 153 PRO A N 1
ATOM 1232 C CA . PRO A 1 153 ? -17.094 -3.07 -14.609 1 97.94 153 PRO A CA 1
ATOM 1233 C C . PRO A 1 153 ? -16.328 -2.027 -13.797 1 97.94 153 PRO A C 1
ATOM 1235 O O . PRO A 1 153 ? -15.242 -1.615 -14.188 1 97.94 153 PRO A O 1
ATOM 1238 N N . ASN A 1 154 ? -16.875 -1.646 -12.664 1 98.44 154 ASN A N 1
ATOM 1239 C CA . ASN A 1 154 ? -16.234 -0.595 -11.883 1 98.44 154 ASN A CA 1
ATOM 1240 C C . ASN A 1 154 ? -15.211 -1.167 -10.914 1 98.44 154 ASN A C 1
ATOM 1242 O O . ASN A 1 154 ? -14.602 -0.427 -10.141 1 98.44 154 ASN A O 1
ATOM 1246 N N . TYR A 1 155 ? -15.055 -2.443 -10.914 1 98.81 155 TYR A N 1
ATOM 1247 C CA . TYR A 1 155 ? -13.977 -3.084 -10.164 1 98.81 155 TYR A CA 1
ATOM 1248 C C . TYR A 1 155 ? -12.875 -3.561 -11.094 1 98.81 155 TYR A C 1
ATOM 1250 O O . TYR A 1 155 ? -13.148 -4.195 -12.117 1 98.81 155 TYR A O 1
ATOM 1258 N N . LYS A 1 156 ? -11.656 -3.227 -10.734 1 98.81 156 LYS A N 1
ATOM 1259 C CA . LYS A 1 156 ? -10.508 -3.648 -11.523 1 98.81 156 LYS A CA 1
ATOM 1260 C C . LYS A 1 156 ? -9.578 -4.535 -10.711 1 98.81 156 LYS A C 1
ATOM 1262 O O . LYS A 1 156 ? -9.273 -4.23 -9.555 1 98.81 156 LYS A O 1
ATOM 1267 N N . LEU A 1 157 ? -9.211 -5.648 -11.32 1 98.94 157 LEU A N 1
ATOM 1268 C CA . LEU A 1 157 ? -8.234 -6.535 -10.688 1 98.94 157 LEU A CA 1
ATOM 1269 C C . LEU A 1 157 ? -6.875 -5.859 -10.578 1 98.94 157 LEU A C 1
ATOM 1271 O O . LEU A 1 157 ? -6.344 -5.363 -11.578 1 98.94 157 LEU A O 1
ATOM 1275 N N . GLN A 1 158 ? -6.371 -5.848 -9.375 1 98.88 158 GLN A N 1
ATOM 1276 C CA . GLN A 1 158 ? -5.102 -5.168 -9.133 1 98.88 158 GLN A CA 1
ATOM 1277 C C . GLN A 1 158 ? -3.957 -6.168 -9.016 1 98.88 158 GLN A C 1
ATOM 1279 O O . GLN A 1 158 ? -2.863 -5.93 -9.531 1 98.88 158 GLN A O 1
ATOM 1284 N N . THR A 1 159 ? -4.203 -7.273 -8.312 1 98.94 159 THR A N 1
ATOM 1285 C CA . THR A 1 159 ? -3.154 -8.266 -8.117 1 98.94 159 THR A CA 1
ATOM 1286 C C . THR A 1 159 ? -3.754 -9.609 -7.699 1 98.94 159 THR A C 1
ATOM 1288 O O . THR A 1 159 ? -4.883 -9.664 -7.215 1 98.94 159 THR A O 1
ATOM 1291 N N . ILE A 1 160 ? -3.086 -10.656 -8.016 1 98.94 160 ILE A N 1
ATOM 1292 C CA . ILE A 1 160 ? -3.369 -12.008 -7.547 1 98.94 160 ILE A CA 1
ATOM 1293 C C . ILE A 1 160 ? -2.262 -12.477 -6.605 1 98.94 160 ILE A C 1
ATOM 1295 O O . ILE A 1 160 ? -1.086 -12.484 -6.977 1 98.94 160 ILE A O 1
ATOM 1299 N N . LEU A 1 161 ? -2.635 -12.852 -5.414 1 99 161 LEU A N 1
ATOM 1300 C CA . LEU A 1 161 ? -1.685 -13.328 -4.414 1 99 161 LEU A CA 1
ATOM 1301 C C . LEU A 1 161 ? -1.854 -14.828 -4.172 1 99 161 LEU A C 1
ATOM 1303 O O . LEU A 1 161 ? -2.762 -15.242 -3.451 1 99 161 LEU A O 1
ATOM 1307 N N . PRO A 1 162 ? -1.014 -15.648 -4.797 1 98.94 162 PRO A N 1
ATOM 1308 C CA . PRO A 1 162 ? -0.966 -17.031 -4.324 1 98.94 162 PRO A CA 1
ATOM 1309 C C . PRO A 1 162 ? -0.473 -17.156 -2.885 1 98.94 162 PRO A C 1
ATOM 1311 O O . PRO A 1 162 ? 0.526 -16.531 -2.518 1 98.94 162 PRO A O 1
ATOM 1314 N N . VAL A 1 163 ? -1.143 -17.938 -2.08 1 98.94 163 VAL A N 1
ATOM 1315 C CA . VAL A 1 163 ? -0.84 -17.969 -0.653 1 98.94 163 VAL A CA 1
ATOM 1316 C C . VAL A 1 163 ? -0.674 -19.422 -0.203 1 98.94 163 VAL A C 1
ATOM 1318 O O . VAL A 1 163 ? -1.496 -20.281 -0.535 1 98.94 163 VAL A O 1
ATOM 1321 N N . GLY A 1 164 ? 0.336 -19.703 0.556 1 98.88 164 GLY A N 1
ATOM 1322 C CA . GLY A 1 164 ? 0.627 -21 1.146 1 98.88 164 GLY A CA 1
ATOM 1323 C C . GLY A 1 164 ? 1.876 -21 2.008 1 98.88 164 GLY A C 1
ATOM 1324 O O . GLY A 1 164 ? 2.504 -19.953 2.197 1 98.88 164 GLY A O 1
ATOM 1325 N N . TYR A 1 165 ? 2.152 -22.125 2.605 1 98.88 165 TYR A N 1
ATOM 1326 C CA . TYR A 1 165 ? 3.426 -22.266 3.307 1 98.88 165 TYR A CA 1
ATOM 1327 C C . TYR A 1 165 ? 4.594 -22.219 2.33 1 98.88 165 TYR A C 1
ATOM 1329 O O . TYR A 1 165 ? 4.602 -22.938 1.331 1 98.88 165 TYR A O 1
ATOM 1337 N N . PRO A 1 166 ? 5.523 -21.359 2.627 1 98.75 166 PRO A N 1
ATOM 1338 C CA . PRO A 1 166 ? 6.594 -21.125 1.654 1 98.75 166 PRO A CA 1
ATOM 1339 C C . PRO A 1 166 ? 7.531 -22.312 1.51 1 98.75 166 PRO A C 1
ATOM 1341 O O . PRO A 1 166 ? 7.883 -22.953 2.506 1 98.75 166 PRO A O 1
ATOM 1344 N N . ALA A 1 167 ? 7.898 -22.594 0.26 1 98.38 167 ALA A N 1
ATOM 1345 C CA . ALA A 1 167 ? 8.914 -23.594 -0.077 1 98.38 167 ALA A CA 1
ATOM 1346 C C . ALA A 1 167 ? 9.922 -23.031 -1.076 1 98.38 167 ALA A C 1
ATOM 1348 O O . ALA A 1 167 ? 10.727 -23.781 -1.637 1 98.38 167 ALA A O 1
ATOM 1349 N N . ASP A 1 168 ? 9.867 -21.766 -1.313 1 96.5 168 ASP A N 1
ATOM 1350 C CA . ASP A 1 168 ? 10.719 -21.094 -2.291 1 96.5 168 ASP A CA 1
ATOM 1351 C C . ASP A 1 168 ? 12.125 -20.859 -1.73 1 96.5 168 ASP A C 1
ATOM 1353 O O . ASP A 1 168 ? 12.297 -20.125 -0.761 1 96.5 168 ASP A O 1
ATOM 1357 N N . PRO A 1 169 ? 13.109 -21.453 -2.293 1 95.69 169 PRO A N 1
ATOM 1358 C CA . PRO A 1 169 ? 14.461 -21.312 -1.741 1 95.69 169 PRO A CA 1
ATOM 1359 C C . PRO A 1 169 ? 15.109 -19.969 -2.088 1 95.69 169 PRO A C 1
ATOM 1361 O O . PRO A 1 169 ? 16.156 -19.625 -1.532 1 95.69 169 PRO A O 1
ATOM 1364 N N . LYS A 1 170 ? 14.547 -19.297 -3.051 1 95.06 170 LYS A N 1
ATOM 1365 C CA . LYS A 1 170 ? 15.156 -18.031 -3.479 1 95.06 170 LYS A CA 1
ATOM 1366 C C . LYS A 1 17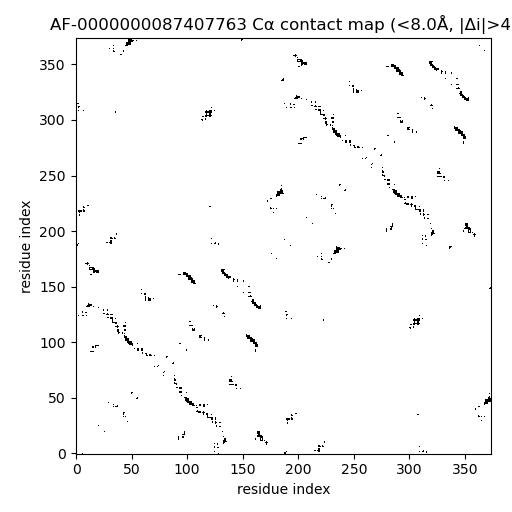0 ? 15.25 -17.047 -2.316 1 95.06 170 LYS A C 1
ATOM 1368 O O . LYS A 1 170 ? 14.281 -16.828 -1.594 1 95.06 170 LYS A O 1
ATOM 1373 N N . PRO A 1 171 ? 16.406 -16.484 -2.146 1 96.19 171 PRO A N 1
ATOM 1374 C CA . PRO A 1 171 ? 16.531 -15.492 -1.072 1 96.19 171 PRO A CA 1
ATOM 1375 C C . PRO A 1 171 ? 15.836 -14.172 -1.395 1 96.19 171 PRO A C 1
ATOM 1377 O O . PRO A 1 171 ? 15.508 -13.906 -2.555 1 96.19 171 PRO A O 1
ATOM 1380 N N . LYS A 1 172 ? 15.617 -13.414 -0.374 1 97.31 172 LYS A N 1
ATOM 1381 C CA . LYS A 1 172 ? 15.117 -12.062 -0.571 1 97.31 172 LYS A CA 1
ATOM 1382 C C . LYS A 1 172 ? 16.094 -11.227 -1.386 1 97.31 172 LYS A C 1
ATOM 1384 O O . LYS A 1 172 ? 17.297 -11.266 -1.147 1 97.31 172 LYS A O 1
ATOM 1389 N N . TYR A 1 173 ? 15.539 -10.555 -2.393 1 95.44 173 TYR A N 1
ATOM 1390 C CA . TYR A 1 173 ? 16.391 -9.625 -3.139 1 95.44 173 TYR A CA 1
ATOM 1391 C C . TYR A 1 173 ? 16.891 -8.5 -2.238 1 95.44 173 TYR A C 1
ATOM 1393 O O . TYR A 1 173 ? 16.203 -8.094 -1.299 1 95.44 173 TYR A O 1
ATOM 1401 N N . GLU A 1 174 ? 18.031 -8.031 -2.557 1 96.75 174 GLU A N 1
ATOM 1402 C CA . GLU A 1 174 ? 18.656 -6.973 -1.774 1 96.75 174 GLU A CA 1
ATOM 1403 C C . GLU A 1 174 ? 17.828 -5.695 -1.812 1 96.75 174 GLU A C 1
ATOM 1405 O O . GLU A 1 174 ? 17.172 -5.398 -2.818 1 96.75 174 GLU A O 1
ATOM 1410 N N . ARG A 1 175 ? 17.859 -4.945 -0.735 1 98.25 175 ARG A N 1
ATOM 1411 C CA . ARG A 1 175 ? 17.266 -3.617 -0.628 1 98.25 175 ARG A CA 1
ATOM 1412 C C . ARG A 1 175 ? 18.344 -2.535 -0.601 1 98.25 175 ARG A C 1
ATOM 1414 O O . ARG A 1 175 ? 19.438 -2.75 -0.075 1 98.25 175 ARG A O 1
ATOM 1421 N N . ARG A 1 176 ? 17.984 -1.43 -1.139 1 98.12 176 ARG A N 1
ATOM 1422 C CA . ARG A 1 176 ? 18.891 -0.286 -1.093 1 98.12 176 ARG A CA 1
ATOM 1423 C C . ARG A 1 176 ? 19.172 0.129 0.347 1 98.12 176 ARG A C 1
ATOM 1425 O O . ARG A 1 176 ? 18.344 -0.066 1.231 1 98.12 176 ARG A O 1
ATOM 1432 N N . ARG A 1 177 ? 20.406 0.704 0.495 1 98.06 177 ARG A N 1
ATOM 1433 C CA . ARG A 1 177 ? 20.719 1.266 1.806 1 98.06 177 ARG A CA 1
ATOM 1434 C C . ARG A 1 177 ? 19.766 2.408 2.15 1 98.06 177 ARG A C 1
ATOM 1436 O O . ARG A 1 177 ? 19.297 3.117 1.262 1 98.06 177 ARG A O 1
ATOM 1443 N N . LEU A 1 178 ? 19.516 2.523 3.422 1 98.06 178 LEU A N 1
ATOM 1444 C CA . LEU A 1 178 ? 18.594 3.547 3.902 1 98.06 178 LEU A CA 1
ATOM 1445 C C . LEU A 1 178 ? 18.984 4.926 3.379 1 98.06 178 LEU A C 1
ATOM 1447 O O . LEU A 1 178 ? 18.125 5.703 2.953 1 98.06 178 LEU A O 1
ATOM 1451 N N . GLU A 1 179 ? 20.25 5.297 3.344 1 97.25 179 GLU A N 1
ATOM 1452 C CA . GLU A 1 179 ? 20.75 6.609 2.955 1 97.25 179 GLU A CA 1
ATOM 1453 C C . GLU A 1 179 ? 20.484 6.887 1.479 1 97.25 179 GLU A C 1
ATOM 1455 O O . GLU A 1 179 ? 20.531 8.039 1.04 1 97.25 179 GLU A O 1
ATOM 1460 N N . GLU A 1 180 ? 20.25 5.828 0.688 1 98.25 180 GLU A N 1
ATOM 1461 C CA . GLU A 1 180 ? 19.984 5.98 -0.74 1 98.25 180 GLU A CA 1
ATOM 1462 C C . GLU A 1 180 ? 18.531 6.379 -0.997 1 98.25 180 GLU A C 1
ATOM 1464 O O . GLU A 1 180 ? 18.203 6.863 -2.08 1 98.25 180 GLU A O 1
ATOM 1469 N N . VAL A 1 181 ? 17.672 6.141 0.061 1 98.69 181 VAL A N 1
ATOM 1470 C CA . VAL A 1 181 ? 16.25 6.348 -0.22 1 98.69 181 VAL A CA 1
ATOM 1471 C C . VAL A 1 181 ? 15.68 7.375 0.751 1 98.69 181 VAL A C 1
ATOM 1473 O O . VAL A 1 181 ? 14.484 7.684 0.705 1 98.69 181 VAL A O 1
ATOM 1476 N N . VAL A 1 182 ? 16.5 7.949 1.625 1 98.81 182 VAL A N 1
ATOM 1477 C CA . VAL A 1 182 ? 16.047 8.945 2.588 1 98.81 182 VAL A CA 1
ATOM 1478 C C . VAL A 1 182 ? 16.875 10.227 2.441 1 98.81 182 VAL A C 1
ATOM 1480 O O . VAL A 1 182 ? 18.078 10.164 2.211 1 98.81 182 VAL A O 1
ATOM 1483 N N . SER A 1 183 ? 16.266 11.328 2.494 1 98.69 183 SER A N 1
ATOM 1484 C CA . SER A 1 183 ? 16.938 12.617 2.648 1 98.69 183 SER A CA 1
ATOM 1485 C C . SER A 1 183 ? 16.219 13.484 3.684 1 98.69 183 SER A C 1
ATOM 1487 O O . SER A 1 183 ? 15.094 13.188 4.082 1 98.69 183 SER A O 1
ATOM 1489 N N . PHE A 1 184 ? 16.922 14.555 4.141 1 98.44 184 PHE A N 1
ATOM 1490 C CA . PHE A 1 184 ? 16.391 15.406 5.203 1 98.44 184 PHE A CA 1
ATOM 1491 C C . PHE A 1 184 ? 16.281 16.844 4.73 1 98.44 184 PHE A C 1
ATOM 1493 O O . PHE A 1 184 ? 17.234 17.391 4.16 1 98.44 184 PHE A O 1
ATOM 1500 N N . ASN A 1 185 ? 15.109 17.438 4.824 1 98.38 185 ASN A N 1
ATOM 1501 C CA . ASN A 1 185 ? 14.828 18.844 4.59 1 98.38 185 ASN A CA 1
ATOM 1502 C C . ASN A 1 185 ? 15.18 19.25 3.164 1 98.38 185 ASN A C 1
ATOM 1504 O O . ASN A 1 185 ? 15.602 20.391 2.93 1 98.38 185 ASN A O 1
ATOM 1508 N N . GLY A 1 186 ? 15.039 18.297 2.33 1 96.81 186 GLY A N 1
ATOM 1509 C CA . GLY A 1 186 ? 15.281 18.453 0.904 1 96.81 186 GLY A CA 1
ATOM 1510 C C . GLY A 1 186 ? 15.359 17.125 0.166 1 96.81 186 GLY A C 1
ATOM 1511 O O . GLY A 1 186 ? 15.586 16.094 0.778 1 96.81 186 GLY A O 1
ATOM 1512 N N . PHE A 1 187 ? 15.18 17.234 -1.126 1 97.12 187 PHE A N 1
ATOM 1513 C CA . PHE A 1 187 ? 15.219 16 -1.907 1 97.12 187 PHE A CA 1
ATOM 1514 C C . PHE A 1 187 ? 16.656 15.5 -2.047 1 97.12 187 PHE A C 1
ATOM 1516 O O . PHE A 1 187 ? 16.922 14.312 -1.855 1 97.12 187 PHE A O 1
ATOM 1523 N N . MET B 1 1 ? 3.18 -6.281 19.203 1 76.38 1 MET B N 1
ATOM 1524 C CA . MET B 1 1 ? 1.793 -6.348 18.734 1 76.38 1 MET B CA 1
ATOM 1525 C C . MET B 1 1 ? 1.699 -7.027 17.375 1 76.38 1 MET B C 1
ATOM 1527 O O . MET B 1 1 ? 2.594 -6.883 16.547 1 76.38 1 MET B O 1
ATOM 1531 N N . ARG B 1 2 ? 0.595 -7.676 17.219 1 92.5 2 ARG B N 1
ATOM 1532 C CA . ARG B 1 2 ? 0.339 -8.383 15.961 1 92.5 2 ARG B CA 1
ATOM 1533 C C . ARG B 1 2 ? -0.152 -7.418 14.883 1 92.5 2 ARG B C 1
ATOM 1535 O O . ARG B 1 2 ? -0.636 -6.328 15.188 1 92.5 2 ARG B O 1
ATOM 1542 N N . VAL B 1 3 ? 0.061 -7.793 13.656 1 98.56 3 VAL B N 1
ATOM 1543 C CA . VAL B 1 3 ? -0.284 -6.934 12.523 1 98.56 3 VAL B CA 1
ATOM 1544 C C . VAL B 1 3 ? -1.771 -6.59 12.578 1 98.56 3 VAL B C 1
ATOM 1546 O O . VAL B 1 3 ? -2.154 -5.434 12.391 1 98.56 3 VAL B O 1
ATOM 1549 N N . LEU B 1 4 ? -2.596 -7.547 12.844 1 97.81 4 LEU B N 1
ATOM 1550 C CA . LEU B 1 4 ? -4.031 -7.301 12.922 1 97.81 4 LEU B CA 1
ATOM 1551 C C . LEU B 1 4 ? -4.352 -6.297 14.023 1 97.81 4 LEU B C 1
ATOM 1553 O O . LEU B 1 4 ? -5.184 -5.406 13.836 1 97.81 4 LEU B O 1
ATOM 1557 N N . GLU B 1 5 ? -3.754 -6.426 15.164 1 98.06 5 GLU B N 1
ATOM 1558 C CA . GLU B 1 5 ? -3.975 -5.492 16.266 1 98.06 5 GLU B CA 1
ATOM 1559 C C . GLU B 1 5 ? -3.516 -4.086 15.898 1 98.06 5 GLU B C 1
ATOM 1561 O O . GLU B 1 5 ? -4.199 -3.105 16.203 1 98.06 5 GLU B O 1
ATOM 1566 N N . LEU B 1 6 ? -2.32 -4 15.32 1 98.56 6 LEU B N 1
ATOM 1567 C CA . LEU B 1 6 ? -1.817 -2.709 14.867 1 98.56 6 LEU B CA 1
ATOM 1568 C C . LEU B 1 6 ? -2.779 -2.068 13.875 1 98.56 6 LEU B C 1
ATOM 1570 O O . LEU B 1 6 ? -3.064 -0.872 13.961 1 98.56 6 LEU B O 1
ATOM 1574 N N . ALA B 1 7 ? -3.244 -2.893 12.898 1 98.75 7 ALA B N 1
ATOM 1575 C CA . ALA B 1 7 ? -4.152 -2.406 11.859 1 98.75 7 ALA B CA 1
ATOM 1576 C C . ALA B 1 7 ? -5.453 -1.893 12.469 1 98.75 7 ALA B C 1
ATOM 1578 O O . ALA B 1 7 ? -5.98 -0.862 12.047 1 98.75 7 ALA B O 1
ATOM 1579 N N . LYS B 1 8 ? -5.961 -2.568 13.438 1 98.19 8 LYS B N 1
ATOM 1580 C CA . LYS B 1 8 ? -7.207 -2.18 14.094 1 98.19 8 LYS B CA 1
ATOM 1581 C C . LYS B 1 8 ? -7.016 -0.911 14.922 1 98.19 8 LYS B C 1
ATOM 1583 O O . LYS B 1 8 ? -7.934 -0.096 15.039 1 98.19 8 LYS B O 1
ATOM 1588 N N . ARG B 1 9 ? -5.895 -0.797 15.461 1 97.69 9 ARG B N 1
ATOM 1589 C CA . ARG B 1 9 ? -5.617 0.334 16.344 1 97.69 9 ARG B CA 1
ATOM 1590 C C . ARG B 1 9 ? -5.324 1.595 15.539 1 97.69 9 ARG B C 1
ATOM 1592 O O . ARG B 1 9 ? -5.703 2.697 15.938 1 97.69 9 ARG B O 1
ATOM 1599 N N . ARG B 1 10 ? -4.617 1.447 14.453 1 98.56 10 ARG B N 1
ATOM 1600 C CA . ARG B 1 10 ? -4.188 2.598 13.664 1 98.56 10 ARG B CA 1
ATOM 1601 C C . ARG B 1 10 ? -5.383 3.41 13.18 1 98.56 10 ARG B C 1
ATOM 1603 O O . ARG B 1 10 ? -6.324 2.857 12.609 1 98.56 10 ARG B O 1
ATOM 1610 N N . LYS B 1 11 ? -5.344 4.625 13.406 1 98.56 11 LYS B N 1
ATOM 1611 C CA . LYS B 1 11 ? -6.332 5.586 12.922 1 98.56 11 LYS B CA 1
ATOM 1612 C C . LYS B 1 11 ? -5.652 6.836 12.367 1 98.56 11 LYS B C 1
ATOM 1614 O O . LYS B 1 11 ? -4.465 7.062 12.602 1 98.56 11 LYS B O 1
ATOM 1619 N N . THR B 1 12 ? -6.402 7.582 11.648 1 98.31 12 THR B N 1
ATOM 1620 C CA . THR B 1 12 ? -5.918 8.867 11.156 1 98.31 12 THR B CA 1
ATOM 1621 C C . THR B 1 12 ? -5.711 9.844 12.312 1 98.31 12 THR B C 1
ATOM 1623 O O . THR B 1 12 ? -6.578 9.984 13.172 1 98.31 12 THR B O 1
ATOM 1626 N N . VAL B 1 13 ? -4.594 10.445 12.352 1 98.75 13 VAL B N 1
ATOM 1627 C CA . VAL B 1 13 ? -4.242 11.414 13.383 1 98.75 13 VAL B CA 1
ATOM 1628 C C . VAL B 1 13 ? -3.885 12.75 12.734 1 98.75 13 VAL B C 1
ATOM 1630 O O . VAL B 1 13 ? -2.998 12.812 11.883 1 98.75 13 VAL B O 1
ATOM 1633 N N . ARG B 1 14 ? -4.543 13.844 13.172 1 98.5 14 ARG B N 1
ATOM 1634 C CA . ARG B 1 14 ? -4.285 15.164 12.609 1 98.5 14 ARG B CA 1
ATOM 1635 C C . ARG B 1 14 ? -3.891 16.156 13.703 1 98.5 14 ARG B C 1
ATOM 1637 O O . ARG B 1 14 ? -3.756 17.359 13.438 1 98.5 14 ARG B O 1
ATOM 1644 N N . GLN B 1 15 ? -3.83 15.688 14.914 1 98.62 15 GLN B N 1
ATOM 1645 C CA . GLN B 1 15 ? -3.369 16.469 16.062 1 98.62 15 GLN B CA 1
ATOM 1646 C C . GLN B 1 15 ? -2.273 15.734 16.828 1 98.62 15 GLN B C 1
ATOM 1648 O O . GLN B 1 15 ? -2.354 14.523 17.016 1 98.62 15 GLN B O 1
ATOM 1653 N N . PHE B 1 16 ? -1.316 16.5 17.297 1 98.69 16 PHE B N 1
ATOM 1654 C CA . PHE B 1 16 ? -0.13 15.875 17.875 1 98.69 16 PHE B CA 1
ATOM 1655 C C . PHE B 1 16 ? 0.259 16.531 19.188 1 98.69 16 PHE B C 1
ATOM 1657 O O . PHE B 1 16 ? 0.007 17.734 19.391 1 98.69 16 PHE B O 1
ATOM 1664 N N . LEU B 1 17 ? 0.831 15.734 20.031 1 98.12 17 LEU B N 1
ATOM 1665 C CA . LEU B 1 17 ? 1.451 16.281 21.234 1 98.12 17 LEU B CA 1
ATOM 1666 C C . LEU B 1 17 ? 2.693 17.094 20.891 1 98.12 17 LEU B C 1
ATOM 1668 O O . LEU B 1 17 ? 3.336 16.844 19.859 1 98.12 17 LEU B O 1
ATOM 1672 N N . PRO B 1 18 ? 3.062 17.984 21.703 1 94.88 18 PRO B N 1
ATOM 1673 C CA . PRO B 1 18 ? 4.238 18.812 21.406 1 94.88 18 PRO B CA 1
ATOM 1674 C C . PRO B 1 18 ? 5.547 18.047 21.547 1 94.88 18 PRO B C 1
ATOM 1676 O O . PRO B 1 18 ? 6.559 18.422 20.953 1 94.88 18 PRO B O 1
ATOM 1679 N N . GLU B 1 19 ? 5.512 17.031 22.328 1 97.19 19 GLU B N 1
ATOM 1680 C CA . GLU B 1 19 ? 6.715 16.219 22.516 1 97.19 19 GLU B CA 1
ATOM 1681 C C . GLU B 1 19 ? 7.203 15.633 21.203 1 97.19 19 GLU B C 1
ATOM 1683 O O . GLU B 1 19 ? 6.414 15.094 20.422 1 97.19 19 GLU B O 1
ATOM 1688 N N . ARG B 1 20 ? 8.438 15.781 20.984 1 97.56 20 ARG B N 1
ATOM 1689 C CA . ARG B 1 20 ? 9.039 15.281 19.75 1 97.56 20 ARG B CA 1
ATOM 1690 C C . ARG B 1 20 ? 9.539 13.852 19.938 1 97.56 20 ARG B C 1
ATOM 1692 O O . ARG B 1 20 ? 10.398 13.594 20.781 1 97.56 20 ARG B O 1
ATOM 1699 N N . PRO B 1 21 ? 9.008 12.945 19.094 1 98.56 21 PRO B N 1
ATOM 1700 C CA . PRO B 1 21 ? 9.594 11.602 19.141 1 98.56 21 PRO B CA 1
ATOM 1701 C C . PRO B 1 21 ? 11.062 11.586 18.703 1 98.56 21 PRO B C 1
ATOM 1703 O O . PRO B 1 21 ? 11.508 12.484 17.984 1 98.56 21 PRO B O 1
ATOM 1706 N N . PRO B 1 22 ? 11.836 10.609 19.234 1 98.38 22 PRO B N 1
ATOM 1707 C CA . PRO B 1 22 ? 13.188 10.453 18.688 1 98.38 22 PRO B CA 1
ATOM 1708 C C . PRO B 1 22 ? 13.188 10.25 17.172 1 98.38 22 PRO B C 1
ATOM 1710 O O . PRO B 1 22 ? 12.375 9.477 16.656 1 98.38 22 PRO B O 1
ATOM 1713 N N . LYS B 1 23 ? 14.055 10.945 16.516 1 98.12 23 LYS B N 1
ATOM 1714 C CA . LYS B 1 23 ? 14.18 10.805 15.07 1 98.12 23 LYS B CA 1
ATOM 1715 C C . LYS B 1 23 ? 14.453 9.359 14.68 1 98.12 23 LYS B C 1
ATOM 1717 O O 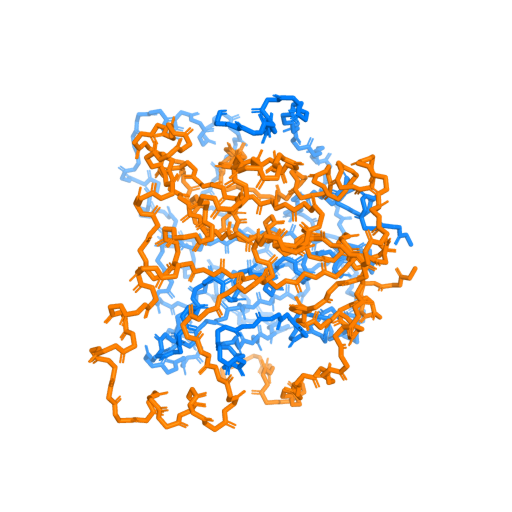. LYS B 1 23 ? 14.023 8.906 13.617 1 98.12 23 LYS B O 1
ATOM 1722 N N . GLU B 1 24 ? 15.133 8.648 15.547 1 98.38 24 GLU B N 1
ATOM 1723 C CA . GLU B 1 24 ? 15.461 7.246 15.312 1 98.38 24 GLU B CA 1
ATOM 1724 C C . GLU B 1 24 ? 14.203 6.41 15.086 1 98.38 24 GLU B C 1
ATOM 1726 O O . GLU B 1 24 ? 14.211 5.449 14.32 1 98.38 24 GLU B O 1
ATOM 1731 N N . ASP B 1 25 ? 13.125 6.738 15.758 1 98.5 25 ASP B N 1
ATOM 1732 C CA . ASP B 1 25 ? 11.867 6.008 15.594 1 98.5 25 ASP B CA 1
ATOM 1733 C C . ASP B 1 25 ? 11.289 6.23 14.195 1 98.5 25 ASP B C 1
ATOM 1735 O O . ASP B 1 25 ? 10.758 5.301 13.586 1 98.5 25 ASP B O 1
ATOM 1739 N N . VAL B 1 26 ? 11.43 7.441 13.703 1 98.69 26 VAL B N 1
ATOM 1740 C CA . VAL B 1 26 ? 10.992 7.746 12.344 1 98.69 26 VAL B CA 1
ATOM 1741 C C . VAL B 1 26 ? 11.82 6.941 11.344 1 98.69 26 VAL B C 1
ATOM 1743 O O . VAL B 1 26 ? 11.273 6.344 10.414 1 98.69 26 VAL B O 1
ATOM 1746 N N . MET B 1 27 ? 13.062 6.855 11.578 1 98.81 27 MET B N 1
ATOM 1747 C CA . MET B 1 27 ? 13.961 6.129 10.68 1 98.81 27 MET B CA 1
ATOM 1748 C C . MET B 1 27 ? 13.672 4.633 10.719 1 98.81 27 MET B C 1
ATOM 1750 O O . MET B 1 27 ? 13.758 3.955 9.695 1 98.81 27 MET B O 1
ATOM 1754 N N . LYS B 1 28 ? 13.383 4.176 11.898 1 98.62 28 LYS B N 1
ATOM 1755 C CA . LYS B 1 28 ? 13.031 2.768 12.039 1 98.62 28 LYS B CA 1
ATOM 1756 C C . LYS B 1 28 ? 11.797 2.426 11.219 1 98.62 28 LYS B C 1
ATOM 1758 O O . LYS B 1 28 ? 11.727 1.359 10.602 1 98.62 28 LYS B O 1
ATOM 1763 N N . ALA B 1 29 ? 10.844 3.299 11.242 1 98.88 29 ALA B N 1
ATOM 1764 C CA . ALA B 1 29 ? 9.641 3.076 10.445 1 98.88 29 ALA B CA 1
ATOM 1765 C C . ALA B 1 29 ? 9.953 3.066 8.953 1 98.88 29 ALA B C 1
ATOM 1767 O O . ALA B 1 29 ? 9.43 2.236 8.211 1 98.88 29 ALA B O 1
ATOM 1768 N N . ILE B 1 30 ? 10.797 3.957 8.516 1 98.94 30 ILE B N 1
ATOM 1769 C CA . ILE B 1 30 ? 11.156 4.035 7.102 1 98.94 30 ILE B CA 1
ATOM 1770 C C . ILE B 1 30 ? 11.961 2.799 6.707 1 98.94 30 ILE B C 1
ATOM 1772 O O . ILE B 1 30 ? 11.82 2.289 5.594 1 98.94 30 ILE B O 1
ATOM 1776 N N . LYS B 1 31 ? 12.758 2.27 7.633 1 98.88 31 LYS B N 1
ATOM 1777 C CA . LYS B 1 31 ? 13.484 1.027 7.375 1 98.88 31 LYS B CA 1
ATOM 1778 C C . LYS B 1 31 ? 12.523 -0.114 7.055 1 98.88 31 LYS B C 1
ATOM 1780 O O . LYS B 1 31 ? 12.836 -0.988 6.242 1 98.88 31 LYS B O 1
ATOM 1785 N N . ALA B 1 32 ? 11.398 -0.123 7.688 1 98.88 32 ALA B N 1
ATOM 1786 C CA . ALA B 1 32 ? 10.383 -1.133 7.383 1 98.88 32 ALA B CA 1
ATOM 1787 C C . ALA B 1 32 ? 9.766 -0.891 6.008 1 98.88 32 ALA B C 1
ATOM 1789 O O . ALA B 1 32 ? 9.586 -1.829 5.23 1 98.88 32 ALA B O 1
ATOM 1790 N N . ALA B 1 33 ? 9.492 0.328 5.711 1 98.94 33 ALA B N 1
ATOM 1791 C CA . ALA B 1 33 ? 8.836 0.698 4.461 1 98.94 33 ALA B CA 1
ATOM 1792 C C . ALA B 1 33 ? 9.688 0.314 3.256 1 98.94 33 ALA B C 1
ATOM 1794 O O . ALA B 1 33 ? 9.172 -0.208 2.264 1 98.94 33 ALA B O 1
ATOM 1795 N N . LYS B 1 34 ? 10.969 0.535 3.344 1 98.88 34 LYS B N 1
ATOM 1796 C CA . LYS B 1 34 ? 11.836 0.341 2.186 1 98.88 34 LYS B CA 1
ATOM 1797 C C . LYS B 1 34 ? 12.023 -1.143 1.882 1 98.88 34 LYS B C 1
ATOM 1799 O O . LYS B 1 34 ? 12.656 -1.503 0.888 1 98.88 34 LYS B O 1
ATOM 1804 N N . GLU B 1 35 ? 11.531 -2.039 2.799 1 98.88 35 GLU B N 1
ATOM 1805 C CA . GLU B 1 35 ? 11.633 -3.48 2.592 1 98.88 35 GLU B CA 1
ATOM 1806 C C . GLU B 1 35 ? 10.492 -3.992 1.713 1 98.88 35 GLU B C 1
ATOM 1808 O O . GLU B 1 35 ? 10.469 -5.168 1.339 1 98.88 35 GLU B O 1
ATOM 1813 N N . ALA B 1 36 ? 9.547 -3.105 1.373 1 98.88 36 ALA B N 1
ATOM 1814 C CA . ALA B 1 36 ? 8.367 -3.508 0.604 1 98.88 36 ALA B CA 1
ATOM 1815 C C . ALA B 1 36 ? 8.766 -4.078 -0.754 1 98.88 36 ALA B C 1
ATOM 1817 O O . ALA B 1 36 ? 9.828 -3.738 -1.287 1 98.88 36 ALA B O 1
ATOM 1818 N N . PRO B 1 37 ? 7.973 -5.027 -1.277 1 98.69 37 PRO B N 1
ATOM 1819 C CA . PRO B 1 37 ? 8.219 -5.473 -2.65 1 98.69 37 PRO B CA 1
ATOM 1820 C C . PRO B 1 37 ? 7.949 -4.383 -3.684 1 98.69 37 PRO B C 1
ATOM 1822 O O . PRO B 1 37 ? 7.234 -3.418 -3.395 1 98.69 37 PRO B O 1
ATOM 1825 N N . SER B 1 38 ? 8.594 -4.512 -4.844 1 98.62 38 SER B N 1
ATOM 1826 C CA . SER B 1 38 ? 8.391 -3.594 -5.957 1 98.62 38 SER B CA 1
ATOM 1827 C C . SER B 1 38 ? 8.594 -4.297 -7.297 1 98.62 38 SER B C 1
ATOM 1829 O O . SER B 1 38 ? 9.25 -5.336 -7.363 1 98.62 38 SER B O 1
ATOM 1831 N N . GLY B 1 39 ? 7.867 -3.74 -8.328 1 96.88 39 GLY B N 1
ATOM 1832 C CA . GLY B 1 39 ? 8.102 -4.258 -9.672 1 96.88 39 GLY B CA 1
ATOM 1833 C C . GLY B 1 39 ? 9.57 -4.316 -10.039 1 96.88 39 GLY B C 1
ATOM 1834 O O . GLY B 1 39 ? 10.281 -3.312 -9.93 1 96.88 39 GLY B O 1
ATOM 1835 N N . MET B 1 40 ? 10.031 -5.559 -10.43 1 95.56 40 MET B N 1
ATOM 1836 C CA . MET B 1 40 ? 11.414 -5.801 -10.844 1 95.56 40 MET B CA 1
ATOM 1837 C C . MET B 1 40 ? 12.383 -5.406 -9.734 1 95.56 40 MET B C 1
ATOM 1839 O O . MET B 1 40 ? 13.547 -5.102 -10.008 1 95.56 40 MET B O 1
ATOM 1843 N N . ASN B 1 41 ? 11.875 -5.285 -8.492 1 97.19 41 ASN B N 1
ATOM 1844 C CA . ASN B 1 41 ? 12.672 -4.848 -7.355 1 97.19 41 ASN B CA 1
ATOM 1845 C C . ASN B 1 41 ? 13.312 -3.486 -7.609 1 97.19 41 ASN B C 1
ATOM 1847 O O . ASN B 1 41 ? 14.438 -3.236 -7.184 1 97.19 41 ASN B O 1
ATOM 1851 N N . ALA B 1 42 ? 12.547 -2.611 -8.258 1 98 42 ALA B N 1
ATOM 1852 C CA . ALA B 1 42 ? 13.07 -1.299 -8.633 1 98 42 ALA B CA 1
ATOM 1853 C C . ALA B 1 42 ? 13.133 -0.369 -7.422 1 98 42 ALA B C 1
ATOM 1855 O O . ALA B 1 42 ? 13.82 0.655 -7.457 1 98 42 ALA B O 1
ATOM 1856 N N . GLN B 1 43 ? 12.414 -0.654 -6.379 1 98.75 43 GLN B N 1
ATOM 1857 C CA . GLN B 1 43 ? 12.43 0.139 -5.152 1 98.75 43 GLN B CA 1
ATOM 1858 C C . GLN B 1 43 ? 12.281 1.627 -5.461 1 98.75 43 GLN B C 1
ATOM 1860 O O . GLN B 1 43 ? 13.164 2.424 -5.121 1 98.75 43 GLN B O 1
ATOM 1865 N N . PRO B 1 44 ? 11.07 1.984 -6.02 1 98.88 44 PRO B N 1
ATOM 1866 C CA . PRO B 1 44 ? 10.906 3.303 -6.637 1 98.88 44 PRO B CA 1
ATOM 1867 C C . PRO B 1 44 ? 10.648 4.406 -5.613 1 98.88 44 PRO B C 1
ATOM 1869 O O . PRO B 1 44 ? 10.445 5.562 -5.988 1 98.88 44 PRO B O 1
ATOM 1872 N N . TRP B 1 45 ? 10.758 4.207 -4.41 1 98.94 45 TRP B N 1
ATOM 1873 C CA . TRP B 1 45 ? 10.359 5.16 -3.379 1 98.94 45 TRP B CA 1
ATOM 1874 C C . TRP B 1 45 ? 11.539 6.039 -2.971 1 98.94 45 TRP B C 1
ATOM 1876 O O . TRP B 1 45 ? 12.688 5.602 -2.996 1 98.94 45 TRP B O 1
ATOM 1886 N N . LYS B 1 46 ? 11.242 7.27 -2.633 1 98.94 46 LYS B N 1
ATOM 1887 C CA . LYS B 1 46 ? 12.094 8.242 -1.944 1 98.94 46 LYS B CA 1
ATOM 1888 C C . LYS B 1 46 ? 11.359 8.875 -0.77 1 98.94 46 LYS B C 1
ATOM 1890 O O . LYS B 1 46 ? 10.227 9.344 -0.917 1 98.94 46 LYS B O 1
ATOM 1895 N N . PHE B 1 47 ? 11.992 8.852 0.37 1 98.94 47 PHE B N 1
ATOM 1896 C CA . PHE B 1 47 ? 11.43 9.438 1.581 1 98.94 47 PHE B CA 1
ATOM 1897 C C . PHE B 1 47 ? 12.18 10.703 1.971 1 98.94 47 PHE B C 1
ATOM 1899 O O . PHE B 1 47 ? 13.383 10.664 2.234 1 98.94 47 PHE B O 1
ATOM 1906 N N . VAL B 1 48 ? 11.484 11.781 2.023 1 98.94 48 VAL B N 1
ATOM 1907 C CA . VAL B 1 48 ? 12.07 13.031 2.508 1 98.94 48 VAL B CA 1
ATOM 1908 C C . VAL B 1 48 ? 11.523 13.352 3.895 1 98.94 48 VAL B C 1
ATOM 1910 O O . VAL B 1 48 ? 10.32 13.578 4.059 1 98.94 48 VAL B O 1
ATOM 1913 N N . VAL B 1 49 ? 12.367 13.359 4.836 1 98.94 49 VAL B N 1
ATOM 1914 C CA . VAL B 1 49 ? 11.992 13.695 6.207 1 98.94 49 VAL B CA 1
ATOM 1915 C C . VAL B 1 49 ? 12.227 15.18 6.457 1 98.94 49 VAL B C 1
ATOM 1917 O O . VAL B 1 49 ? 13.328 15.688 6.238 1 98.94 49 VAL B O 1
ATOM 1920 N N . VAL B 1 50 ? 11.195 15.859 6.875 1 98.88 50 VAL B N 1
ATOM 1921 C CA . VAL B 1 50 ? 11.281 17.281 7.164 1 98.88 50 VAL B CA 1
ATOM 1922 C C . VAL B 1 50 ? 11.055 17.531 8.648 1 98.88 50 VAL B C 1
ATOM 1924 O O . VAL B 1 50 ? 10 17.188 9.188 1 98.88 50 VAL B O 1
ATOM 1927 N N . ASP B 1 51 ? 12.016 18.078 9.328 1 98.38 51 ASP B N 1
ATOM 1928 C CA . ASP B 1 51 ? 11.875 18.438 10.734 1 98.38 51 ASP B CA 1
ATOM 1929 C C . ASP B 1 51 ? 12.289 19.891 10.984 1 98.38 51 ASP B C 1
ATOM 1931 O O . ASP B 1 51 ? 12.422 20.312 12.133 1 98.38 51 ASP B O 1
ATOM 1935 N N . ASP B 1 52 ? 12.531 20.641 9.875 1 98.44 52 ASP B N 1
ATOM 1936 C CA . ASP B 1 52 ? 12.789 22.062 9.938 1 98.44 52 ASP B CA 1
ATOM 1937 C C . ASP B 1 52 ? 11.484 22.859 10.016 1 98.44 52 ASP B C 1
ATOM 1939 O O . ASP B 1 52 ? 10.633 22.75 9.133 1 98.44 52 ASP B O 1
ATOM 1943 N N . ASP B 1 53 ? 11.367 23.703 11.047 1 98.25 53 ASP B N 1
ATOM 1944 C CA . ASP B 1 53 ? 10.109 24.406 11.312 1 98.25 53 ASP B CA 1
ATOM 1945 C C . ASP B 1 53 ? 9.766 25.359 10.18 1 98.25 53 ASP B C 1
ATOM 1947 O O . ASP B 1 53 ? 8.594 25.5 9.812 1 98.25 53 ASP B O 1
ATOM 1951 N N . TRP B 1 54 ? 10.719 26.031 9.711 1 98.69 54 TRP B N 1
ATOM 1952 C CA . TRP B 1 54 ? 10.469 26.953 8.617 1 98.69 54 TRP B CA 1
ATOM 1953 C C . TRP B 1 54 ? 9.969 26.219 7.379 1 98.69 54 TRP B C 1
ATOM 1955 O O . TRP B 1 54 ? 9 26.641 6.742 1 98.69 54 TRP B O 1
ATOM 1965 N N . LEU B 1 55 ? 10.617 25.156 7.02 1 98.88 55 LEU B N 1
ATOM 1966 C CA . LEU B 1 55 ? 10.258 24.391 5.832 1 98.88 55 LEU B CA 1
ATOM 1967 C C . LEU B 1 55 ? 8.875 23.781 5.988 1 98.88 55 LEU B C 1
ATOM 1969 O O . LEU B 1 55 ? 8.086 23.766 5.039 1 98.88 55 LEU B O 1
ATOM 1973 N N . LYS B 1 56 ? 8.57 23.203 7.156 1 98.88 56 LYS B N 1
ATOM 1974 C CA . LYS B 1 56 ? 7.23 22.688 7.406 1 98.88 56 LYS B CA 1
ATOM 1975 C C . LYS B 1 56 ? 6.18 23.781 7.219 1 98.88 56 LYS B C 1
ATOM 1977 O O . LYS B 1 56 ? 5.113 23.531 6.648 1 98.88 56 LYS B O 1
ATOM 1982 N N . GLY B 1 57 ? 6.496 24.953 7.738 1 98.88 57 GLY B N 1
ATOM 1983 C CA . GLY B 1 57 ? 5.594 26.078 7.547 1 98.88 57 GLY B CA 1
ATOM 1984 C C . GLY B 1 57 ? 5.371 26.422 6.086 1 98.88 57 GLY B C 1
ATOM 1985 O O . GLY B 1 57 ? 4.242 26.703 5.676 1 98.88 57 GLY B O 1
ATOM 1986 N N . LYS B 1 58 ? 6.387 26.453 5.309 1 98.88 58 LYS B N 1
ATOM 1987 C CA . LYS B 1 58 ? 6.285 26.75 3.883 1 98.88 58 LYS B CA 1
ATOM 1988 C C . LYS B 1 58 ? 5.469 25.672 3.16 1 98.88 58 LYS B C 1
ATOM 1990 O O . LYS B 1 58 ? 4.664 26 2.281 1 98.88 58 LYS B O 1
ATOM 1995 N N . ILE B 1 59 ? 5.719 24.406 3.465 1 98.94 59 ILE B N 1
ATOM 1996 C CA . ILE B 1 59 ? 4.953 23.312 2.883 1 98.94 59 ILE B CA 1
ATOM 1997 C C . ILE B 1 59 ? 3.471 23.484 3.203 1 98.94 59 ILE B C 1
ATOM 1999 O O . ILE B 1 59 ? 2.617 23.344 2.324 1 98.94 59 ILE B O 1
ATOM 2003 N N . ARG B 1 60 ? 3.195 23.844 4.461 1 98.94 60 ARG B N 1
ATOM 2004 C CA . ARG B 1 60 ? 1.81 24.078 4.852 1 98.94 60 ARG B CA 1
ATOM 2005 C C . ARG B 1 60 ? 1.185 25.188 4.012 1 98.94 60 ARG B C 1
ATOM 2007 O O . ARG B 1 60 ? 0.074 25.031 3.498 1 98.94 60 ARG B O 1
ATOM 2014 N N . GLU B 1 61 ? 1.882 26.281 3.902 1 98.88 61 GLU B N 1
ATOM 2015 C CA . GLU B 1 61 ? 1.377 27.406 3.135 1 98.88 61 GLU B CA 1
ATOM 2016 C C . GLU B 1 61 ? 1.037 27 1.705 1 98.88 61 GLU B C 1
ATOM 2018 O O . GLU B 1 61 ? -0.037 27.328 1.198 1 98.88 61 GLU B O 1
ATOM 2023 N N . LEU B 1 62 ? 1.926 26.359 1.053 1 98.88 62 LEU B N 1
ATOM 2024 C CA . LEU B 1 62 ? 1.733 25.938 -0.329 1 98.88 62 LEU B CA 1
ATOM 2025 C C . LEU B 1 62 ? 0.544 24.984 -0.443 1 98.88 62 LEU B C 1
ATOM 2027 O O . LEU B 1 62 ? -0.271 25.109 -1.36 1 98.88 62 LEU B O 1
ATOM 2031 N N . CYS B 1 63 ? 0.46 24.016 0.484 1 98.88 63 CYS B N 1
ATOM 2032 C CA . CYS B 1 63 ? -0.632 23.062 0.461 1 98.88 63 CYS B CA 1
ATOM 2033 C C . CYS B 1 63 ? -1.972 23.75 0.699 1 98.88 63 CYS B C 1
ATOM 2035 O O . CYS B 1 63 ? -2.957 23.438 0.022 1 98.88 63 CYS B O 1
ATOM 2037 N N . GLU B 1 64 ? -2.012 24.656 1.682 1 98.81 64 GLU B N 1
ATOM 2038 C CA . GLU B 1 64 ? -3.262 25.344 2.004 1 98.81 64 GLU B CA 1
ATOM 2039 C C . GLU B 1 64 ? -3.721 26.219 0.852 1 98.81 64 GLU B C 1
ATOM 2041 O O . GLU B 1 64 ? -4.922 26.375 0.612 1 98.81 64 GLU B O 1
ATOM 2046 N N . GLU B 1 65 ? -2.811 26.844 0.165 1 98.69 65 GLU B N 1
ATOM 2047 C CA . GLU B 1 65 ? -3.166 27.625 -1.021 1 98.69 65 GLU B CA 1
ATOM 2048 C C . GLU B 1 65 ? -3.865 26.75 -2.061 1 98.69 65 GLU B C 1
ATOM 2050 O O . GLU B 1 65 ? -4.879 27.141 -2.635 1 98.69 65 GLU B O 1
ATOM 2055 N N . GLU B 1 66 ? -3.316 25.609 -2.32 1 98.56 66 GLU B N 1
ATOM 2056 C CA . GLU B 1 66 ? -3.92 24.688 -3.277 1 98.56 66 GLU B CA 1
ATOM 2057 C C . GLU B 1 66 ? -5.254 24.156 -2.762 1 98.56 66 GLU B C 1
ATOM 2059 O O . GLU B 1 66 ? -6.172 23.906 -3.545 1 98.56 66 GLU B O 1
ATOM 2064 N N . GLU B 1 67 ? -5.305 23.891 -1.393 1 98.31 67 GLU B N 1
ATOM 2065 C CA . GLU B 1 67 ? -6.562 23.469 -0.783 1 98.31 67 GLU B CA 1
ATOM 2066 C C . GLU B 1 67 ? -7.648 24.516 -0.981 1 98.31 67 GLU B C 1
ATOM 2068 O O . GLU B 1 67 ? -8.805 24.188 -1.237 1 98.31 67 GLU B O 1
ATOM 2073 N N . GLU B 1 68 ? -7.297 25.75 -0.805 1 98.19 68 GLU B N 1
ATOM 2074 C CA . GLU B 1 68 ? -8.266 26.828 -0.989 1 98.19 68 GLU B CA 1
ATOM 2075 C C . GLU B 1 68 ? -8.836 26.828 -2.402 1 98.19 68 GLU B C 1
ATOM 2077 O O . GLU B 1 68 ? -10.047 26.984 -2.59 1 98.19 68 GLU B O 1
ATOM 2082 N N . LYS B 1 69 ? -8.016 26.641 -3.365 1 97.88 69 LYS B N 1
ATOM 2083 C CA . LYS B 1 69 ? -8.469 26.531 -4.75 1 97.88 69 LYS B CA 1
ATOM 2084 C C . LYS B 1 69 ? -9.398 25.344 -4.934 1 97.88 69 LYS B C 1
ATOM 2086 O O . LYS B 1 69 ? -10.461 25.453 -5.551 1 97.88 69 LYS B O 1
ATOM 2091 N N . PHE B 1 70 ? -8.945 24.219 -4.418 1 96.56 70 PHE B N 1
ATOM 2092 C CA . PHE B 1 70 ? -9.719 22.984 -4.512 1 96.56 70 PHE B CA 1
ATOM 2093 C C . PHE B 1 70 ? -11.102 23.172 -3.904 1 96.56 70 PHE B C 1
ATOM 2095 O O . PHE B 1 70 ? -12.109 22.828 -4.531 1 96.56 70 PHE B O 1
ATOM 2102 N N . TYR B 1 71 ? -11.133 23.719 -2.684 1 95.75 71 TYR B N 1
ATOM 2103 C CA . TYR B 1 71 ? -12.398 23.922 -1.979 1 95.75 71 TYR B CA 1
ATOM 2104 C C . TYR B 1 71 ? -13.297 24.891 -2.738 1 95.75 71 TYR B C 1
ATOM 2106 O O . TYR B 1 71 ? -14.523 24.719 -2.76 1 95.75 71 TYR B O 1
ATOM 2114 N N . SER B 1 72 ? -12.727 25.859 -3.348 1 95.81 72 SER B N 1
ATOM 2115 C CA . SER B 1 72 ? -13.5 26.891 -4.051 1 95.81 72 SER B CA 1
ATOM 2116 C C . SER B 1 72 ? -14.172 26.312 -5.293 1 95.81 72 SER B C 1
ATOM 2118 O O . SER B 1 72 ? -15.195 26.828 -5.742 1 95.81 72 SER B O 1
ATOM 2120 N N . ARG B 1 73 ? -13.664 25.219 -5.797 1 95.88 73 ARG B N 1
ATOM 2121 C CA . ARG B 1 73 ? -14.18 24.625 -7.031 1 95.88 73 ARG B CA 1
ATOM 2122 C C . ARG B 1 73 ? -15.062 23.422 -6.738 1 95.88 73 ARG B C 1
ATOM 2124 O O . ARG B 1 73 ? -15.742 22.906 -7.629 1 95.88 73 ARG B O 1
ATOM 2131 N N . THR B 1 74 ? -15.016 22.938 -5.535 1 94.06 74 THR B N 1
ATOM 2132 C CA . THR B 1 74 ? -15.742 21.734 -5.137 1 94.06 74 THR B CA 1
ATOM 2133 C C . THR B 1 74 ? -17.219 22.047 -4.906 1 94.06 74 THR B C 1
ATOM 2135 O O . THR B 1 74 ? -17.562 23.078 -4.32 1 94.06 74 THR B O 1
ATOM 2138 N N . LYS B 1 75 ? -18.094 21.172 -5.449 1 94.25 75 LYS B N 1
ATOM 2139 C CA . LYS B 1 75 ? -19.547 21.328 -5.297 1 94.25 75 LYS B CA 1
ATOM 2140 C C . LYS B 1 75 ? -20.219 19.969 -5.086 1 94.25 75 LYS B C 1
ATOM 2142 O O . LYS B 1 75 ? -19.547 18.938 -5.094 1 94.25 75 LYS B O 1
ATOM 2147 N N . GLY B 1 76 ? -21.453 20 -4.68 1 94 76 GLY B N 1
ATOM 2148 C CA . GLY B 1 76 ? -22.266 18.781 -4.656 1 94 76 GLY B CA 1
ATOM 2149 C C . GLY B 1 76 ? -21.953 17.891 -3.473 1 94 76 GLY B C 1
ATOM 2150 O O . GLY B 1 76 ? -21.766 18.375 -2.352 1 94 76 GLY B O 1
ATOM 2151 N N . ASP B 1 77 ? -22 16.578 -3.74 1 91.69 77 ASP B N 1
ATOM 2152 C CA . ASP B 1 77 ? -21.891 15.555 -2.699 1 91.69 77 ASP B CA 1
ATOM 2153 C C . ASP B 1 77 ? -20.547 15.648 -1.979 1 91.69 77 ASP B C 1
ATOM 2155 O O . ASP B 1 77 ? -20.469 15.43 -0.769 1 91.69 77 ASP B O 1
ATOM 2159 N N . LEU B 1 78 ? -19.578 15.961 -2.744 1 91.62 78 LEU B N 1
ATOM 2160 C CA . LEU B 1 78 ? -18.25 16.047 -2.145 1 91.62 78 LEU B CA 1
ATOM 2161 C C . LEU B 1 78 ? -18.188 17.203 -1.151 1 91.62 78 LEU B C 1
ATOM 2163 O O . LEU B 1 78 ? -17.672 17.047 -0.039 1 91.62 78 LEU B O 1
ATOM 2167 N N . MET B 1 79 ? -18.641 18.359 -1.521 1 93.88 79 MET B N 1
ATOM 2168 C CA . MET B 1 79 ? -18.641 19.5 -0.615 1 93.88 79 MET B CA 1
ATOM 2169 C C . MET B 1 79 ? -19.484 19.219 0.622 1 93.88 79 MET B C 1
ATOM 2171 O O . MET B 1 79 ? -19.109 19.594 1.735 1 93.88 79 MET B O 1
ATOM 2175 N N . ALA B 1 80 ? -20.562 18.578 0.377 1 94.81 80 ALA B N 1
ATOM 2176 C CA . ALA B 1 80 ? -21.422 18.203 1.496 1 94.81 80 ALA B CA 1
ATOM 2177 C C . ALA B 1 80 ? -20.703 17.281 2.465 1 94.81 80 ALA B C 1
ATOM 2179 O O . ALA B 1 80 ? -20.797 17.453 3.684 1 94.81 80 ALA B O 1
ATOM 2180 N N . TRP B 1 81 ? -19.984 16.344 1.952 1 93.19 81 TRP B N 1
ATOM 2181 C CA . TRP B 1 81 ? -19.203 15.414 2.775 1 93.19 81 TRP B CA 1
ATOM 2182 C C . TRP B 1 81 ? -18.141 16.156 3.561 1 93.19 81 TRP B C 1
ATOM 2184 O O . TRP B 1 81 ? -18 15.961 4.77 1 93.19 81 TRP B O 1
ATOM 2194 N N . LEU B 1 82 ? -17.391 17 2.902 1 94.06 82 LEU B N 1
ATOM 2195 C CA . LEU B 1 82 ? -16.328 17.766 3.529 1 94.06 82 LEU B CA 1
ATOM 2196 C C . LEU B 1 82 ? -16.859 18.609 4.688 1 94.06 82 LEU B C 1
ATOM 2198 O O . LEU B 1 82 ? -16.281 18.609 5.777 1 94.06 82 LEU B O 1
ATOM 2202 N N . ASN B 1 83 ? -17.953 19.266 4.414 1 94.44 83 ASN B N 1
ATOM 2203 C CA . ASN B 1 83 ? -18.578 20.109 5.438 1 94.44 83 ASN B CA 1
ATOM 2204 C C . ASN B 1 83 ? -19.047 19.266 6.625 1 94.44 83 ASN B C 1
ATOM 2206 O O . ASN B 1 83 ? -18.828 19.641 7.777 1 94.44 83 ASN B O 1
ATOM 2210 N N . ALA B 1 84 ? -19.656 18.219 6.312 1 94.75 84 ALA B N 1
ATOM 2211 C CA . ALA B 1 84 ? -20.203 17.344 7.352 1 94.75 84 ALA B CA 1
ATOM 2212 C C . ALA B 1 84 ? -19.094 16.812 8.25 1 94.75 84 ALA B C 1
ATOM 2214 O O . ALA B 1 84 ? -19.297 16.625 9.453 1 94.75 84 ALA B O 1
ATOM 2215 N N . LYS B 1 85 ? -17.906 16.594 7.707 1 93.31 85 LYS B N 1
ATOM 2216 C CA . LYS B 1 85 ? -16.812 16.016 8.469 1 93.31 85 LYS B CA 1
ATOM 2217 C C . LYS B 1 85 ? -15.914 17.094 9.055 1 93.31 85 LYS B C 1
ATOM 2219 O O . LYS B 1 85 ? -14.953 16.797 9.773 1 93.31 85 LYS B O 1
ATOM 2224 N N . GLY B 1 86 ? -16.219 18.328 8.719 1 92.75 86 GLY B N 1
ATOM 2225 C CA . GLY B 1 86 ? -15.508 19.453 9.297 1 92.75 86 GLY B CA 1
ATOM 2226 C C . GLY B 1 86 ? -14.164 19.703 8.656 1 92.75 86 GLY B C 1
ATOM 2227 O O . GLY B 1 86 ? -13.242 20.219 9.305 1 92.75 86 GLY B O 1
ATOM 2228 N N . PHE B 1 87 ? -14.055 19.312 7.41 1 93.75 87 PHE B N 1
ATOM 2229 C CA . PHE B 1 87 ? -12.797 19.547 6.711 1 93.75 87 PHE B CA 1
ATOM 2230 C C . PHE B 1 87 ? -12.68 21 6.285 1 93.75 87 PHE B C 1
ATOM 2232 O O . PHE B 1 87 ? -13.672 21.625 5.895 1 93.75 87 PHE B O 1
ATOM 2239 N N . LYS B 1 88 ? -11.453 21.547 6.488 1 95.62 88 LYS B N 1
ATOM 2240 C CA . LYS B 1 88 ? -11.133 22.938 6.145 1 95.62 88 LYS B CA 1
ATOM 2241 C C . LYS B 1 88 ? -9.859 23 5.297 1 95.62 88 LYS B C 1
ATOM 2243 O O . LYS B 1 88 ? -9.094 22.047 5.238 1 95.62 88 LYS B O 1
ATOM 2248 N N . PRO B 1 89 ? -9.734 24.141 4.582 1 97.31 89 PRO B N 1
ATOM 2249 C CA . PRO B 1 89 ? -8.531 24.281 3.756 1 97.31 89 PRO B CA 1
ATOM 2250 C C . PRO B 1 89 ? -7.25 24.344 4.582 1 97.31 89 PRO B C 1
ATOM 2252 O O . PRO B 1 89 ? -6.164 24.047 4.074 1 97.31 89 PRO B O 1
ATOM 2255 N N . GLU B 1 90 ? -7.363 24.766 5.824 1 98.19 90 GLU B N 1
ATOM 2256 C CA . GLU B 1 90 ? -6.207 24.828 6.711 1 98.19 90 GLU B CA 1
ATOM 2257 C C . GLU B 1 90 ? -5.723 23.438 7.102 1 98.19 90 GLU B C 1
ATOM 2259 O O . GLU B 1 90 ? -6.527 22.547 7.379 1 98.19 90 GLU B O 1
ATOM 2264 N N . LYS B 1 91 ? -4.465 23.266 7.055 1 98.56 91 LYS B N 1
ATOM 2265 C CA . LYS B 1 91 ? -3.826 22 7.414 1 98.56 91 LYS B CA 1
ATOM 2266 C C . LYS B 1 91 ? -2.768 22.219 8.492 1 98.56 91 LYS B C 1
ATOM 2268 O O . LYS B 1 91 ? -1.582 21.969 8.266 1 98.56 91 LYS B O 1
ATOM 2273 N N . PRO B 1 92 ? -3.166 22.594 9.68 1 98.5 92 PRO B N 1
ATOM 2274 C CA . PRO B 1 92 ? -2.197 22.938 10.719 1 98.5 92 PRO B CA 1
ATOM 2275 C C . PRO B 1 92 ? -1.251 21.781 11.055 1 98.5 92 PRO B C 1
ATOM 2277 O O . PRO B 1 92 ? -0.119 22.016 11.492 1 98.5 92 PRO B O 1
ATOM 2280 N N . PHE B 1 93 ? -1.685 20.531 10.836 1 98.69 93 PHE B N 1
ATOM 2281 C CA . PHE B 1 93 ? -0.87 19.375 11.195 1 98.69 93 PHE B CA 1
ATOM 2282 C C . PHE B 1 93 ? 0.411 19.344 10.375 1 98.69 93 PHE B C 1
ATOM 2284 O O . PHE B 1 93 ? 1.37 18.656 10.734 1 98.69 93 PHE B O 1
ATOM 2291 N N . LEU B 1 94 ? 0.489 20.078 9.281 1 98.88 94 LEU B N 1
ATOM 2292 C CA . LEU B 1 94 ? 1.681 20.094 8.438 1 98.88 94 LEU B CA 1
ATOM 2293 C C . LEU B 1 94 ? 2.795 20.906 9.094 1 98.88 94 LEU B C 1
ATOM 2295 O O . LEU B 1 94 ? 3.973 20.719 8.773 1 98.88 94 LEU B O 1
ATOM 2299 N N . SER B 1 95 ? 2.441 21.797 9.977 1 98.38 95 SER B N 1
ATOM 2300 C CA . SER B 1 95 ? 3.465 22.547 10.695 1 98.38 95 SER B CA 1
ATOM 2301 C C . SER B 1 95 ? 3.555 22.109 12.156 1 98.38 95 SER B C 1
ATOM 2303 O O . SER B 1 95 ? 4.613 22.234 12.781 1 98.38 95 SER B O 1
ATOM 2305 N N . GLU B 1 96 ? 2.498 21.578 12.727 1 98.25 96 GLU B N 1
ATOM 2306 C CA . GLU B 1 96 ? 2.432 21.234 14.141 1 98.25 96 GLU B CA 1
ATOM 2307 C C . GLU B 1 96 ? 3.074 19.891 14.422 1 98.25 96 GLU B C 1
ATOM 2309 O O . GLU B 1 96 ? 3.646 19.672 15.492 1 98.25 96 GLU B O 1
ATOM 2314 N N . ALA B 1 97 ? 2.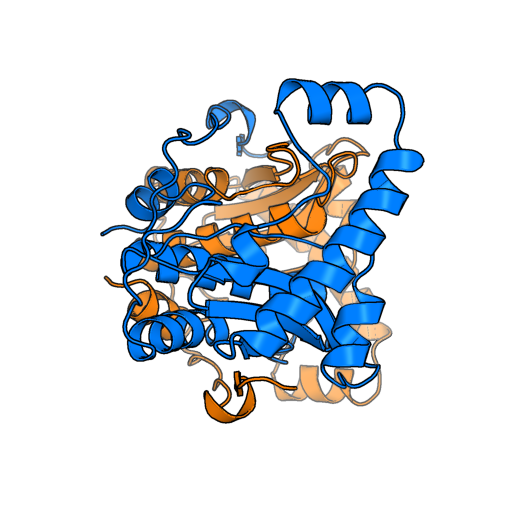949 18.969 13.484 1 98.75 97 ALA B N 1
ATOM 2315 C CA . ALA B 1 97 ? 3.629 17.688 13.672 1 98.75 97 ALA B CA 1
ATOM 2316 C C . ALA B 1 97 ? 5.141 17.875 13.719 1 98.75 97 ALA B C 1
ATOM 2318 O O . ALA B 1 97 ? 5.699 18.688 12.969 1 98.75 97 ALA B O 1
ATOM 2319 N N . PRO B 1 98 ? 5.82 17.172 14.578 1 98.62 98 PRO B N 1
ATOM 2320 C CA . PRO B 1 98 ? 7.273 17.328 14.688 1 98.62 98 PRO B CA 1
ATOM 2321 C C . PRO B 1 98 ? 8.008 16.922 13.406 1 98.62 98 PRO B C 1
ATOM 2323 O O . PRO B 1 98 ? 9.07 17.469 13.109 1 98.62 98 PRO B O 1
ATOM 2326 N N . TYR B 1 99 ? 7.484 15.93 12.688 1 98.88 99 TYR B N 1
ATOM 2327 C CA . TYR B 1 99 ? 8.094 15.484 11.445 1 98.88 99 TYR B CA 1
ATOM 2328 C C . TYR B 1 99 ? 7.066 15.438 10.32 1 98.88 99 TYR B C 1
ATOM 2330 O O . TYR B 1 99 ? 5.875 15.234 10.562 1 98.88 99 TYR B O 1
ATOM 2338 N N . LEU B 1 100 ? 7.5 15.711 9.148 1 98.94 100 LEU B N 1
ATOM 2339 C CA . LEU B 1 100 ? 6.812 15.297 7.934 1 98.94 100 LEU B CA 1
ATOM 2340 C C . LEU B 1 100 ? 7.629 14.242 7.184 1 98.94 100 LEU B C 1
ATOM 2342 O O . LEU B 1 100 ? 8.852 14.367 7.07 1 98.94 100 LEU B O 1
ATOM 2346 N N . ILE B 1 101 ? 7.008 13.18 6.816 1 99 101 ILE B N 1
ATOM 2347 C CA . ILE B 1 101 ? 7.598 12.273 5.84 1 99 101 ILE B CA 1
ATOM 2348 C C . ILE B 1 101 ? 6.914 12.453 4.488 1 99 101 ILE B C 1
ATOM 2350 O O . ILE B 1 101 ? 5.723 12.156 4.344 1 99 101 ILE B O 1
ATOM 2354 N N . LEU B 1 102 ? 7.594 13 3.537 1 99 102 LEU B N 1
ATOM 2355 C CA . LEU B 1 102 ? 7.105 13.078 2.166 1 99 102 LEU B CA 1
ATOM 2356 C C . LEU B 1 102 ? 7.555 11.867 1.355 1 99 102 LEU B C 1
ATOM 2358 O O . LEU B 1 102 ? 8.75 11.578 1.282 1 99 102 LEU B O 1
ATOM 2362 N N . VAL B 1 103 ? 6.625 11.195 0.796 1 99 103 VAL B N 1
ATOM 2363 C CA . VAL B 1 103 ? 6.93 9.992 0.026 1 99 103 VAL B CA 1
ATOM 2364 C C . VAL B 1 103 ? 6.805 10.289 -1.467 1 99 103 VAL B C 1
ATOM 2366 O O . VAL B 1 103 ? 5.754 10.742 -1.932 1 99 103 VAL B O 1
ATOM 2369 N N . PHE B 1 104 ? 7.879 10.055 -2.17 1 98.94 104 PHE B N 1
ATOM 2370 C CA . PHE B 1 104 ? 7.934 10.234 -3.617 1 98.94 104 PHE B CA 1
ATOM 2371 C C . PHE B 1 104 ? 8.031 8.883 -4.32 1 98.94 104 PHE B C 1
ATOM 2373 O O . PHE B 1 104 ? 8.523 7.91 -3.742 1 98.94 104 PHE B O 1
ATOM 2380 N N . GLY B 1 105 ? 7.531 8.828 -5.52 1 98.88 105 GLY B N 1
ATOM 2381 C CA . GLY B 1 105 ? 7.711 7.68 -6.391 1 98.88 105 GLY B CA 1
ATOM 2382 C C . GLY B 1 105 ? 8.461 8.008 -7.668 1 98.88 105 GLY B C 1
ATOM 2383 O O . GLY B 1 105 ? 8.219 9.047 -8.289 1 98.88 105 GLY B O 1
ATOM 2384 N N . HIS B 1 106 ? 9.391 7.18 -8.016 1 98.88 106 HIS B N 1
ATOM 2385 C CA . HIS B 1 106 ? 10.109 7.301 -9.281 1 98.88 106 HIS B CA 1
ATOM 2386 C C . HIS B 1 106 ? 9.273 6.777 -10.445 1 98.88 106 HIS B C 1
ATOM 2388 O O . HIS B 1 106 ? 9.133 5.562 -10.617 1 98.88 106 HIS B O 1
ATOM 2394 N N . THR B 1 107 ? 8.867 7.613 -11.352 1 98.69 107 THR B N 1
ATOM 2395 C CA . THR B 1 107 ? 7.789 7.312 -12.297 1 98.69 107 THR B CA 1
ATOM 2396 C C . THR B 1 107 ? 8.305 6.457 -13.453 1 98.69 107 THR B C 1
ATOM 2398 O O . THR B 1 107 ? 7.52 5.887 -14.211 1 98.69 107 THR B O 1
ATOM 2401 N N . LYS B 1 108 ? 9.57 6.293 -13.609 1 98 108 LYS B N 1
ATOM 2402 C CA . LYS B 1 108 ? 10.125 5.5 -14.703 1 98 108 LYS B CA 1
ATOM 2403 C C . LYS B 1 108 ? 10.227 4.027 -14.32 1 98 108 LYS B C 1
ATOM 2405 O O . LYS B 1 108 ? 10.484 3.176 -15.172 1 98 108 LYS B O 1
ATOM 2410 N N . ALA B 1 109 ? 9.992 3.709 -13.055 1 97.75 109 ALA B N 1
ATOM 2411 C CA . ALA B 1 109 ? 10.055 2.322 -12.602 1 97.75 109 ALA B CA 1
ATOM 2412 C C . ALA B 1 109 ? 8.758 1.582 -12.922 1 97.75 109 ALA B C 1
ATOM 2414 O O . ALA B 1 109 ? 7.68 2.174 -12.906 1 97.75 109 ALA B O 1
ATOM 2415 N N . PRO B 1 110 ? 8.891 0.296 -13.266 1 96.19 110 PRO B N 1
ATOM 2416 C CA . PRO B 1 110 ? 7.668 -0.49 -13.453 1 96.19 110 PRO B CA 1
ATOM 2417 C C . PRO B 1 110 ? 6.82 -0.576 -12.18 1 96.19 110 PRO B C 1
ATOM 2419 O O . PRO B 1 110 ? 7.359 -0.768 -11.086 1 96.19 110 PRO B O 1
ATOM 2422 N N . TYR B 1 111 ? 5.496 -0.389 -12.359 1 97.62 111 TYR B N 1
ATOM 2423 C CA . TYR B 1 111 ? 4.551 -0.481 -11.25 1 97.62 111 TYR B CA 1
ATOM 2424 C C . TYR B 1 111 ? 4.961 0.436 -10.109 1 97.62 111 TYR B C 1
ATOM 2426 O O . TYR B 1 111 ? 4.828 0.073 -8.938 1 97.62 111 TYR B O 1
ATOM 2434 N N . TRP B 1 112 ? 5.492 1.616 -10.469 1 98.69 112 TRP B N 1
ATOM 2435 C CA . TRP B 1 112 ? 6.062 2.521 -9.477 1 98.69 112 TRP B CA 1
ATOM 2436 C C . TRP B 1 112 ? 5 2.975 -8.484 1 98.69 112 TRP B C 1
ATOM 2438 O O . TRP B 1 112 ? 5.27 3.092 -7.285 1 98.69 112 TRP B O 1
ATOM 2448 N N . LEU B 1 113 ? 3.816 3.227 -8.992 1 98.81 113 LEU B N 1
ATOM 2449 C CA . LEU B 1 113 ? 2.744 3.742 -8.156 1 98.81 113 LEU B CA 1
ATOM 2450 C C . LEU B 1 113 ? 2.291 2.691 -7.145 1 98.81 113 LEU B C 1
ATOM 2452 O O . LEU B 1 113 ? 2.262 2.953 -5.938 1 98.81 113 LEU B O 1
ATOM 2456 N N . GLN B 1 114 ? 2.029 1.465 -7.609 1 98.81 114 GLN B N 1
ATOM 2457 C CA . GLN B 1 114 ? 1.616 0.352 -6.758 1 98.81 114 GLN B CA 1
ATOM 2458 C C . GLN B 1 114 ? 2.676 0.04 -5.707 1 98.81 114 GLN B C 1
ATOM 2460 O O . GLN B 1 114 ? 2.363 -0.073 -4.52 1 98.81 114 GLN B O 1
ATOM 2465 N N . SER B 1 115 ? 3.9 -0.028 -6.152 1 98.88 115 SER B N 1
ATOM 2466 C CA . SER B 1 115 ? 5.02 -0.335 -5.266 1 98.88 115 SER B CA 1
ATOM 2467 C C . SER B 1 115 ? 5.16 0.712 -4.168 1 98.88 115 SER B C 1
ATOM 2469 O O . SER B 1 115 ? 5.367 0.372 -3 1 98.88 115 SER B O 1
ATOM 2471 N N . THR B 1 116 ? 5.074 1.966 -4.52 1 98.94 116 THR B N 1
ATOM 2472 C CA . THR B 1 116 ? 5.223 3.062 -3.568 1 98.94 116 THR B CA 1
ATOM 2473 C C . THR B 1 116 ? 4.148 2.986 -2.486 1 98.94 116 THR B C 1
ATOM 2475 O O . THR B 1 116 ? 4.434 3.189 -1.305 1 98.94 116 THR B O 1
ATOM 2478 N N . TRP B 1 117 ? 3.008 2.611 -2.842 1 98.94 117 TRP B N 1
ATOM 2479 C CA . TRP B 1 117 ? 1.913 2.645 -1.876 1 98.94 117 TRP B CA 1
ATOM 2480 C C . TRP B 1 117 ? 1.877 1.364 -1.049 1 98.94 117 TRP B C 1
ATOM 2482 O O . TRP B 1 117 ? 1.33 1.347 0.056 1 98.94 117 TRP B O 1
ATOM 2492 N N . ILE B 1 118 ? 2.463 0.241 -1.509 1 98.94 118 ILE B N 1
ATOM 2493 C CA . ILE B 1 118 ? 2.758 -0.87 -0.609 1 98.94 118 ILE B CA 1
ATOM 2494 C C . ILE B 1 118 ? 3.697 -0.401 0.499 1 98.94 118 ILE B C 1
ATOM 2496 O O . ILE B 1 118 ? 3.467 -0.685 1.677 1 98.94 118 ILE B O 1
ATOM 2500 N N . ALA B 1 119 ? 4.723 0.343 0.082 1 98.94 119 ALA B N 1
ATOM 2501 C CA . ALA B 1 119 ? 5.684 0.862 1.054 1 98.94 119 ALA B CA 1
ATOM 2502 C C . ALA B 1 119 ? 4.996 1.77 2.07 1 98.94 119 ALA B C 1
ATOM 2504 O O . ALA B 1 119 ? 5.324 1.738 3.26 1 98.94 119 ALA B O 1
ATOM 2505 N N . VAL B 1 120 ? 4.086 2.566 1.623 1 98.94 120 VAL B N 1
ATOM 2506 C CA . VAL B 1 120 ? 3.33 3.424 2.529 1 98.94 120 VAL B CA 1
ATOM 2507 C C . VAL B 1 120 ? 2.537 2.564 3.514 1 98.94 120 VAL B C 1
ATOM 2509 O O . VAL B 1 120 ? 2.434 2.898 4.695 1 98.94 120 VAL B O 1
ATOM 2512 N N . GLY B 1 121 ? 1.966 1.459 3.025 1 98.94 121 GLY B N 1
ATOM 2513 C CA . GLY B 1 121 ? 1.293 0.546 3.936 1 98.94 121 GLY B CA 1
ATOM 2514 C C . GLY B 1 121 ? 2.197 0.03 5.039 1 98.94 121 GLY B C 1
ATOM 2515 O O . GLY B 1 121 ? 1.817 0.033 6.211 1 98.94 121 GLY B O 1
ATOM 2516 N N . TYR B 1 122 ? 3.391 -0.414 4.645 1 98.94 122 TYR B N 1
ATOM 2517 C CA . TYR B 1 122 ? 4.379 -0.849 5.625 1 98.94 122 TYR B CA 1
ATOM 2518 C C . TYR B 1 122 ? 4.699 0.27 6.609 1 98.94 122 TYR B C 1
ATOM 2520 O O . TYR B 1 122 ? 4.766 0.042 7.82 1 98.94 122 TYR B O 1
ATOM 2528 N N . LEU B 1 123 ? 4.855 1.446 6.094 1 98.94 123 LEU B N 1
ATOM 2529 C CA . LEU B 1 123 ? 5.23 2.623 6.867 1 98.94 123 LEU B CA 1
ATOM 2530 C C . LEU B 1 123 ? 4.18 2.93 7.93 1 98.94 123 LEU B C 1
ATOM 2532 O O . LEU B 1 123 ? 4.516 3.172 9.094 1 98.94 123 LEU B O 1
ATOM 2536 N N . LEU B 1 124 ? 2.955 2.877 7.539 1 98.94 124 LEU B N 1
ATOM 2537 C CA . LEU B 1 124 ? 1.857 3.205 8.445 1 98.94 124 LEU B CA 1
ATOM 2538 C C . LEU B 1 124 ? 1.812 2.234 9.617 1 98.94 124 LEU B C 1
ATOM 2540 O O . LEU B 1 124 ? 1.671 2.654 10.766 1 98.94 124 LEU B O 1
ATOM 2544 N N . LEU B 1 125 ? 1.966 0.967 9.352 1 98.94 125 LEU B N 1
ATOM 2545 C CA . LEU B 1 125 ? 1.943 -0.023 10.422 1 98.94 125 LEU B CA 1
ATOM 2546 C C . LEU B 1 125 ? 3.172 0.114 11.312 1 98.94 125 LEU B C 1
ATOM 2548 O O . LEU B 1 125 ? 3.078 -0.045 12.531 1 98.94 125 LEU B O 1
ATOM 2552 N N . ALA B 1 126 ? 4.293 0.403 10.719 1 98.94 126 ALA B N 1
ATOM 2553 C CA . ALA B 1 126 ? 5.516 0.584 11.5 1 98.94 126 ALA B CA 1
ATOM 2554 C C . ALA B 1 126 ? 5.402 1.789 12.43 1 98.94 126 ALA B C 1
ATOM 2556 O O . ALA B 1 126 ? 5.797 1.721 13.594 1 98.94 126 ALA B O 1
ATOM 2557 N N . LEU B 1 127 ? 4.887 2.904 11.914 1 98.88 127 LEU B N 1
ATOM 2558 C CA . LEU B 1 127 ? 4.664 4.078 12.75 1 98.88 127 LEU B CA 1
ATOM 2559 C C . LEU B 1 127 ? 3.727 3.756 13.906 1 98.88 127 LEU B C 1
ATOM 2561 O O . LEU B 1 127 ? 4.008 4.105 15.055 1 98.88 127 LEU B O 1
ATOM 2565 N N . GLU B 1 128 ? 2.664 3.049 13.617 1 98.81 128 GLU B N 1
ATOM 2566 C CA . GLU B 1 128 ? 1.702 2.67 14.648 1 98.81 128 GLU B CA 1
ATOM 2567 C C . GLU B 1 128 ? 2.363 1.831 15.742 1 98.81 128 GLU B C 1
ATOM 2569 O O . GLU B 1 128 ? 2.092 2.021 16.922 1 98.81 128 GLU B O 1
ATOM 2574 N N . GLU B 1 129 ? 3.174 0.882 15.336 1 98.69 129 GLU B N 1
ATOM 2575 C CA . GLU B 1 129 ? 3.865 0.021 16.297 1 98.69 129 GLU B CA 1
ATOM 2576 C C . GLU B 1 129 ? 4.746 0.837 17.234 1 98.69 129 GLU B C 1
ATOM 2578 O O . GLU B 1 129 ? 4.906 0.487 18.406 1 98.69 129 GLU B O 1
ATOM 2583 N N . LEU B 1 130 ? 5.281 1.933 16.781 1 98.38 130 LEU B N 1
ATOM 2584 C CA . LEU B 1 130 ? 6.211 2.768 17.531 1 98.38 130 LEU B CA 1
ATOM 2585 C C . LEU B 1 130 ? 5.461 3.83 18.328 1 98.38 130 LEU B C 1
ATOM 2587 O O . LEU B 1 130 ? 6.078 4.711 18.938 1 98.38 130 LEU B O 1
ATOM 2591 N N . GLY B 1 131 ? 4.141 3.793 18.297 1 98.12 131 GLY B N 1
ATOM 2592 C CA . GLY B 1 131 ? 3.316 4.73 19.047 1 98.12 131 GLY B CA 1
ATOM 2593 C C . GLY B 1 131 ? 3.188 6.082 18.359 1 98.12 131 GLY B C 1
ATOM 2594 O O . GLY B 1 131 ? 2.855 7.078 19.016 1 98.12 131 GLY B O 1
ATOM 2595 N N . LEU B 1 132 ? 3.504 6.129 17.109 1 98.88 132 LEU B N 1
ATOM 2596 C CA . LEU B 1 132 ? 3.449 7.375 16.359 1 98.88 132 LEU B CA 1
ATOM 2597 C C . LEU B 1 132 ? 2.207 7.422 15.469 1 98.88 132 LEU B C 1
ATOM 2599 O O . LEU B 1 132 ? 1.837 6.418 14.859 1 98.88 132 LEU B O 1
ATOM 2603 N N . GLY B 1 133 ? 1.488 8.586 15.5 1 98.81 133 GLY B N 1
ATOM 2604 C CA . GLY B 1 133 ? 0.311 8.797 14.672 1 98.81 133 GLY B CA 1
ATOM 2605 C C . GLY B 1 133 ? 0.603 9.586 13.406 1 98.81 133 GLY B C 1
ATOM 2606 O O . GLY B 1 133 ? 1.624 10.266 13.32 1 98.81 133 GLY B O 1
ATOM 2607 N N . THR B 1 134 ? -0.287 9.477 12.453 1 98.94 134 THR B N 1
ATOM 2608 C CA . THR B 1 134 ? -0.128 10.188 11.188 1 98.94 134 THR B CA 1
ATOM 2609 C C . THR B 1 134 ? -1.438 10.203 10.406 1 98.94 134 THR B C 1
ATOM 2611 O O . THR B 1 134 ? -2.426 9.602 10.828 1 98.94 134 THR B O 1
ATOM 2614 N N . VAL B 1 135 ? -1.465 10.977 9.344 1 98.81 135 VAL B N 1
ATOM 2615 C CA . VAL B 1 135 ? -2.496 10.969 8.312 1 98.81 135 VAL B CA 1
ATOM 2616 C C . VAL B 1 135 ? -1.844 10.922 6.934 1 98.81 135 VAL B C 1
ATOM 2618 O O . VAL B 1 135 ? -0.797 11.539 6.715 1 98.81 135 VAL B O 1
ATOM 2621 N N . THR B 1 136 ? -2.396 10.062 6.047 1 98.69 136 THR B N 1
ATOM 2622 C CA . THR B 1 136 ? -1.957 10.062 4.656 1 98.69 136 THR B CA 1
ATOM 2623 C C . THR B 1 136 ? -2.533 11.266 3.906 1 98.69 136 THR B C 1
ATOM 2625 O O . THR B 1 136 ? -3.523 11.133 3.186 1 98.69 136 THR B O 1
ATOM 2628 N N . TYR B 1 137 ? -1.9 12.398 4.023 1 98.75 137 TYR B N 1
ATOM 2629 C CA . TYR B 1 137 ? -2.379 13.617 3.389 1 98.75 137 TYR B CA 1
ATOM 2630 C C . TYR B 1 137 ? -1.866 13.727 1.958 1 98.75 137 TYR B C 1
ATOM 2632 O O . TYR B 1 137 ? -0.657 13.688 1.72 1 98.75 137 TYR B O 1
ATOM 2640 N N . THR B 1 138 ? -2.73 13.766 1.047 1 98.12 138 THR B N 1
ATOM 2641 C CA . THR B 1 138 ? -2.396 13.961 -0.36 1 98.12 138 THR B CA 1
ATOM 2642 C C . THR B 1 138 ? -2.824 15.344 -0.834 1 98.12 138 THR B C 1
ATOM 2644 O O . THR B 1 138 ? -4.016 15.609 -1.01 1 98.12 138 THR B O 1
ATOM 2647 N N . PRO B 1 139 ? -1.9 16.203 -1.075 1 97.5 139 PRO B N 1
ATOM 2648 C CA . PRO B 1 139 ? -2.281 17.531 -1.552 1 97.5 139 PRO B CA 1
ATOM 2649 C C . PRO B 1 139 ? -2.977 17.5 -2.91 1 97.5 139 PRO B C 1
ATOM 2651 O O . PRO B 1 139 ? -2.598 16.719 -3.781 1 97.5 139 PRO B O 1
ATOM 2654 N N . PRO B 1 140 ? -3.953 18.344 -3.131 1 96.38 140 PRO B N 1
ATOM 2655 C CA . PRO B 1 140 ? -4.648 18.375 -4.418 1 96.38 140 PRO B CA 1
ATOM 2656 C C . PRO B 1 140 ? -3.717 18.688 -5.59 1 96.38 140 PRO B C 1
ATOM 2658 O O . PRO B 1 140 ? -3.957 18.234 -6.711 1 96.38 140 PRO B O 1
ATOM 2661 N N . ASN B 1 141 ? -2.748 19.438 -5.414 1 97.88 141 ASN B N 1
ATOM 2662 C CA . ASN B 1 141 ? -1.675 19.734 -6.359 1 97.88 141 ASN B CA 1
ATOM 2663 C C . ASN B 1 141 ? -0.303 19.641 -5.695 1 97.88 141 ASN B C 1
ATOM 2665 O O . ASN B 1 141 ? 0.064 20.5 -4.891 1 97.88 141 ASN B O 1
ATOM 2669 N N . PRO B 1 142 ? 0.424 18.641 -6.105 1 98.44 142 PRO B N 1
ATOM 2670 C CA . PRO B 1 142 ? 1.7 18.422 -5.422 1 98.44 142 PRO B CA 1
ATOM 2671 C C . PRO B 1 142 ? 2.832 19.266 -5.992 1 98.44 142 PRO B C 1
ATOM 2673 O O . PRO B 1 142 ? 3.908 19.359 -5.391 1 98.44 142 PRO B O 1
ATOM 2676 N N . LYS B 1 143 ? 2.662 19.953 -7.066 1 98.56 143 LYS B N 1
ATOM 2677 C CA . LYS B 1 143 ? 3.73 20.547 -7.859 1 98.56 143 LYS B CA 1
ATOM 2678 C C . LYS B 1 143 ? 4.473 21.625 -7.059 1 98.56 143 LYS B C 1
ATOM 2680 O O . LYS B 1 143 ? 5.703 21.656 -7.051 1 98.56 143 LYS B O 1
ATOM 2685 N N . PRO B 1 144 ? 3.752 22.531 -6.332 1 98.81 144 PRO B N 1
ATOM 2686 C CA . PRO B 1 144 ? 4.484 23.562 -5.59 1 98.81 144 PRO B CA 1
ATOM 2687 C C . PRO B 1 144 ? 5.422 22.969 -4.539 1 98.81 144 PRO B C 1
ATOM 2689 O O . PRO B 1 144 ? 6.52 23.5 -4.324 1 98.81 144 PRO B O 1
ATOM 2692 N N . VAL B 1 145 ? 5 21.891 -3.904 1 98.88 145 VAL B N 1
ATOM 2693 C CA . VAL B 1 145 ? 5.84 21.25 -2.895 1 98.88 145 VAL B CA 1
ATOM 2694 C C . VAL B 1 145 ? 7.023 20.562 -3.57 1 98.88 145 VAL B C 1
ATOM 2696 O O . VAL B 1 145 ? 8.148 20.625 -3.068 1 98.88 145 VAL B O 1
ATOM 2699 N N . GLU B 1 146 ? 6.738 19.875 -4.715 1 98.88 146 GLU B N 1
ATOM 2700 C CA . GLU B 1 146 ? 7.816 19.266 -5.48 1 98.88 146 GLU B CA 1
ATOM 2701 C C . GLU B 1 146 ? 8.875 20.297 -5.871 1 98.88 146 GLU B C 1
ATOM 2703 O O . GLU B 1 146 ? 10.078 20.016 -5.773 1 98.88 146 GLU B O 1
ATOM 2708 N N . GLU B 1 147 ? 8.422 21.422 -6.262 1 98.62 147 GLU B N 1
ATOM 2709 C CA . GLU B 1 147 ? 9.328 22.5 -6.648 1 98.62 147 GLU B CA 1
ATOM 2710 C C . GLU B 1 147 ? 10.094 23.031 -5.441 1 98.62 147 GLU B C 1
ATOM 2712 O O . GLU B 1 147 ? 11.312 23.25 -5.516 1 98.62 147 GLU B O 1
ATOM 2717 N N . LEU B 1 148 ? 9.43 23.266 -4.363 1 98.75 148 LEU B N 1
ATOM 2718 C CA . LEU B 1 148 ? 10.047 23.766 -3.139 1 98.75 148 LEU B CA 1
ATOM 2719 C C . LEU B 1 148 ? 11.195 22.859 -2.705 1 98.75 148 LEU B C 1
ATOM 2721 O O . LEU B 1 148 ? 12.242 23.359 -2.256 1 98.75 148 LEU B O 1
ATOM 2725 N N . LEU B 1 149 ? 10.992 21.547 -2.906 1 98.62 149 LEU B N 1
ATOM 2726 C CA . LEU B 1 149 ? 11.969 20.578 -2.42 1 98.62 149 LEU B CA 1
ATOM 2727 C C . LEU B 1 149 ? 12.969 20.203 -3.516 1 98.62 149 LEU B C 1
ATOM 2729 O O . LEU B 1 149 ? 13.836 19.359 -3.314 1 98.62 149 LEU B O 1
ATOM 2733 N N . ASN B 1 150 ? 12.836 20.766 -4.68 1 97.94 150 ASN B N 1
ATOM 2734 C CA . ASN B 1 150 ? 13.711 20.516 -5.82 1 97.94 150 ASN B CA 1
ATOM 2735 C C . ASN B 1 150 ? 13.695 19.047 -6.227 1 97.94 150 ASN B C 1
ATOM 2737 O O . ASN B 1 150 ? 14.75 18.453 -6.438 1 97.94 150 ASN B O 1
ATOM 2741 N N . ALA B 1 151 ? 12.523 18.5 -6.23 1 98.56 151 ALA B N 1
ATOM 2742 C CA . ALA B 1 151 ? 12.398 17.109 -6.656 1 98.56 151 ALA B CA 1
ATOM 2743 C C . ALA B 1 151 ? 12.664 16.969 -8.148 1 98.56 151 ALA B C 1
ATOM 2745 O O . ALA B 1 151 ? 12.188 17.781 -8.953 1 98.56 151 ALA B O 1
ATOM 2746 N N . PRO B 1 152 ? 13.453 15.969 -8.547 1 98.5 152 PRO B N 1
ATOM 2747 C CA . PRO B 1 152 ? 13.625 15.711 -9.977 1 98.5 152 PRO B CA 1
ATOM 2748 C C . PRO B 1 152 ? 12.297 15.445 -10.688 1 98.5 152 PRO B C 1
ATOM 2750 O O . PRO B 1 152 ? 11.359 14.922 -10.086 1 98.5 152 PRO B O 1
ATOM 2753 N N . PRO B 1 153 ? 12.203 15.703 -11.992 1 97.94 153 PRO B N 1
ATOM 2754 C CA . PRO B 1 153 ? 10.945 15.609 -12.734 1 97.94 153 PRO B CA 1
ATOM 2755 C C . PRO B 1 153 ? 10.375 14.195 -12.75 1 97.94 153 PRO B C 1
ATOM 2757 O O . PRO B 1 153 ? 9.156 14.016 -12.852 1 97.94 153 PRO B O 1
ATOM 2760 N N . ASN B 1 154 ? 11.227 13.211 -12.602 1 98.44 154 ASN B N 1
ATOM 2761 C CA . ASN B 1 154 ? 10.758 11.836 -12.688 1 98.44 154 ASN B CA 1
ATOM 2762 C C . ASN B 1 154 ? 10.305 11.312 -11.328 1 98.44 154 ASN B C 1
ATOM 2764 O O . ASN B 1 154 ? 9.922 10.148 -11.203 1 98.44 154 ASN B O 1
ATOM 2768 N N . TYR B 1 155 ? 10.391 12.117 -10.344 1 98.81 155 TYR B N 1
ATOM 2769 C CA . TYR B 1 155 ? 9.82 11.789 -9.039 1 98.81 155 TYR B CA 1
ATOM 2770 C C . TYR B 1 155 ? 8.547 12.586 -8.789 1 98.81 155 TYR B C 1
ATOM 2772 O O . TYR B 1 155 ? 8.516 13.805 -9 1 98.81 155 TYR B O 1
ATOM 2780 N N . LYS B 1 156 ? 7.531 11.891 -8.367 1 98.81 156 LYS B N 1
ATOM 2781 C CA . LYS B 1 156 ? 6.262 12.539 -8.062 1 98.81 156 LYS B CA 1
ATOM 2782 C C . LYS B 1 156 ? 5.891 12.359 -6.59 1 98.81 156 LYS B C 1
ATOM 2784 O O . LYS B 1 156 ? 6.004 11.258 -6.047 1 98.81 156 LYS B O 1
ATOM 2789 N N . LEU B 1 157 ? 5.52 13.469 -5.98 1 98.94 157 LEU B N 1
ATOM 2790 C CA . LEU B 1 157 ? 5.043 13.414 -4.605 1 98.94 157 LEU B CA 1
ATOM 2791 C C . LEU B 1 157 ? 3.725 12.648 -4.516 1 98.94 157 LEU B C 1
ATOM 2793 O O . LEU B 1 157 ? 2.771 12.961 -5.234 1 98.94 157 LEU B O 1
ATOM 2797 N N . GLN B 1 158 ? 3.742 11.664 -3.65 1 98.88 158 GLN B N 1
ATOM 2798 C CA . GLN B 1 158 ? 2.561 10.812 -3.523 1 98.88 158 GLN B CA 1
ATOM 2799 C C . GLN B 1 158 ? 1.748 11.18 -2.285 1 98.88 158 GLN B C 1
ATOM 2801 O O . GLN B 1 158 ? 0.517 11.211 -2.332 1 98.88 158 GLN B O 1
ATOM 2806 N N . THR B 1 159 ? 2.441 11.43 -1.177 1 98.94 159 THR B N 1
ATOM 2807 C CA . THR B 1 159 ? 1.746 11.75 0.065 1 98.94 159 THR B CA 1
ATOM 2808 C C . THR B 1 159 ? 2.688 12.438 1.05 1 98.94 159 THR B C 1
ATOM 2810 O O . THR B 1 159 ? 3.908 12.328 0.933 1 98.94 159 THR B O 1
ATOM 2813 N N . ILE B 1 160 ? 2.146 13.242 1.894 1 98.94 160 ILE B N 1
ATOM 2814 C CA . ILE B 1 160 ? 2.826 13.836 3.039 1 98.94 160 ILE B CA 1
ATOM 2815 C C . ILE B 1 160 ? 2.268 13.25 4.332 1 98.94 160 ILE B C 1
ATOM 2817 O O . ILE B 1 160 ? 1.06 13.305 4.578 1 98.94 160 ILE B O 1
ATOM 2821 N N . LEU B 1 161 ? 3.135 12.688 5.137 1 99 161 LEU B N 1
ATOM 2822 C CA . LEU B 1 161 ? 2.744 12.102 6.41 1 99 161 LEU B CA 1
ATOM 2823 C C . LEU B 1 161 ? 3.256 12.938 7.578 1 99 161 LEU B C 1
ATOM 2825 O O . LEU B 1 161 ? 4.43 12.844 7.945 1 99 161 LEU B O 1
ATOM 2829 N N . PRO B 1 162 ? 2.404 13.789 8.156 1 98.94 162 PRO B N 1
ATOM 2830 C CA . PRO B 1 162 ? 2.791 14.344 9.453 1 98.94 162 PRO B CA 1
ATOM 2831 C C . PRO B 1 162 ? 2.916 13.281 10.539 1 98.94 162 PRO B C 1
ATOM 2833 O O . PRO B 1 162 ? 2.045 12.414 10.672 1 98.94 162 PRO B O 1
ATOM 2836 N N . VAL B 1 163 ? 3.973 13.32 11.312 1 98.94 163 VAL B N 1
ATOM 2837 C CA . VAL B 1 163 ? 4.254 12.242 12.258 1 98.94 163 VAL B CA 1
ATOM 2838 C C . VAL B 1 163 ? 4.539 12.836 13.641 1 98.94 163 VAL B C 1
ATOM 2840 O O . VAL B 1 163 ? 5.312 13.789 13.766 1 98.94 163 VAL B O 1
ATOM 2843 N N . GLY B 1 164 ? 3.957 12.281 14.664 1 98.88 164 GLY B N 1
ATOM 2844 C CA . GLY B 1 164 ? 4.156 12.648 16.047 1 98.88 164 GLY B CA 1
ATOM 2845 C C . GLY B 1 164 ? 3.355 11.789 17.016 1 98.88 164 GLY B C 1
ATOM 2846 O O . GLY B 1 164 ? 2.668 10.859 16.594 1 98.88 164 GLY B O 1
ATOM 2847 N N . TYR B 1 165 ? 3.545 12.047 18.281 1 98.88 165 TYR B N 1
ATOM 2848 C CA . TYR B 1 165 ? 2.684 11.391 19.266 1 98.88 165 TYR B CA 1
ATOM 2849 C C . TYR B 1 165 ? 1.242 11.867 19.125 1 98.88 165 TYR B C 1
ATOM 2851 O O . TYR B 1 165 ? 0.98 13.07 19.094 1 98.88 165 TYR B O 1
ATOM 2859 N N . PRO B 1 166 ? 0.363 10.914 19.031 1 98.75 166 PRO B N 1
ATOM 2860 C CA . PRO B 1 166 ? -1.022 11.273 18.719 1 98.75 166 PRO B CA 1
ATOM 2861 C C . PRO B 1 166 ? -1.711 12 19.875 1 98.75 166 PRO B C 1
ATOM 2863 O O . PRO B 1 166 ? -1.528 11.625 21.047 1 98.75 166 PRO B O 1
ATOM 2866 N N . ALA B 1 167 ? -2.475 13.039 19.531 1 98.31 167 ALA B N 1
ATOM 2867 C CA . ALA B 1 167 ? -3.34 13.758 20.469 1 98.31 167 ALA B CA 1
ATOM 2868 C C . ALA B 1 167 ? -4.742 13.93 19.891 1 98.31 167 ALA B C 1
ATOM 2870 O O . ALA B 1 167 ? -5.57 14.641 20.453 1 98.31 167 ALA B O 1
ATOM 2871 N N . ASP B 1 168 ? -5.012 13.305 18.781 1 96.31 168 ASP B N 1
ATOM 2872 C CA . ASP B 1 168 ? -6.281 13.422 18.062 1 96.31 168 ASP B CA 1
ATOM 2873 C C . ASP B 1 168 ? -7.371 12.594 18.75 1 96.31 168 ASP B C 1
ATOM 2875 O O . ASP B 1 168 ? -7.277 11.367 18.812 1 96.31 168 ASP B O 1
ATOM 2879 N N . PRO B 1 169 ? -8.375 13.203 19.234 1 95.5 169 PRO B N 1
ATOM 2880 C CA . PRO B 1 169 ? -9.406 12.461 19.969 1 95.5 169 PRO B CA 1
ATOM 2881 C C . PRO B 1 169 ? -10.367 11.719 19.047 1 95.5 169 PRO B C 1
ATOM 2883 O O . PRO B 1 169 ? -11.156 10.891 19.5 1 95.5 169 PRO B O 1
ATOM 2886 N N . LYS B 1 170 ? -10.352 12.07 17.797 1 95 170 LYS B N 1
ATOM 2887 C CA . LYS B 1 170 ? -11.297 11.453 16.875 1 95 170 LYS B CA 1
ATOM 2888 C C . LYS B 1 170 ? -11.117 9.945 16.828 1 95 170 LYS B C 1
ATOM 2890 O O . LYS B 1 170 ? -10 9.445 16.688 1 95 170 LYS B O 1
ATOM 2895 N N . PRO B 1 171 ? -12.203 9.242 16.969 1 96.19 171 PRO B N 1
ATOM 2896 C CA . PRO B 1 171 ? -12.094 7.785 16.891 1 96.19 171 PRO B CA 1
ATOM 2897 C C . PRO B 1 171 ? -11.82 7.285 15.477 1 96.19 171 PRO B C 1
ATOM 2899 O O . PRO B 1 171 ? -12.023 8.023 14.508 1 96.19 171 PRO B O 1
ATOM 2902 N N . LYS B 1 172 ? -11.375 6.074 15.414 1 97.25 172 LYS B N 1
ATOM 2903 C CA . LYS B 1 172 ? -11.234 5.422 14.109 1 97.25 172 LYS B CA 1
ATOM 2904 C C . LYS B 1 172 ? -12.586 5.293 13.414 1 97.25 172 LYS B C 1
ATOM 2906 O O . LYS B 1 172 ? -13.586 4.93 14.047 1 97.25 172 LYS B O 1
ATOM 2911 N N . TYR B 1 173 ? -12.594 5.695 12.141 1 95.5 173 TYR B N 1
ATOM 2912 C CA . TYR B 1 173 ? -13.812 5.48 11.367 1 95.5 173 TYR B CA 1
ATOM 2913 C C . TYR B 1 173 ? -14.125 3.994 11.242 1 95.5 173 TYR B C 1
ATOM 2915 O O . TYR B 1 173 ? -13.211 3.162 11.203 1 95.5 173 TYR B O 1
ATOM 2923 N N . GLU B 1 174 ? -15.359 3.713 11.164 1 96.81 174 GLU B N 1
ATOM 2924 C CA . GLU B 1 174 ? -15.82 2.33 11.062 1 96.81 174 GLU B CA 1
ATOM 2925 C C . GLU B 1 174 ? -15.305 1.673 9.781 1 96.81 174 GLU B C 1
ATOM 2927 O O . GLU B 1 174 ? -15.172 2.334 8.75 1 96.81 174 GLU B O 1
ATOM 2932 N N . ARG B 1 175 ? -15.062 0.379 9.852 1 98.31 175 ARG B N 1
ATOM 2933 C CA . ARG B 1 175 ? -14.719 -0.459 8.711 1 98.31 175 ARG B CA 1
ATOM 2934 C C . ARG B 1 175 ? -15.875 -1.382 8.336 1 98.31 175 ARG B C 1
ATOM 2936 O O . ARG B 1 175 ? -16.625 -1.827 9.211 1 98.31 175 ARG B O 1
ATOM 2943 N N . ARG B 1 176 ? -15.953 -1.642 7.086 1 98.12 176 ARG B N 1
ATOM 2944 C CA . ARG B 1 176 ? -16.953 -2.59 6.617 1 98.12 176 ARG B CA 1
ATOM 2945 C C . ARG B 1 176 ? -16.734 -3.969 7.23 1 98.12 176 ARG B C 1
ATOM 2947 O O . ARG B 1 176 ? -15.609 -4.336 7.551 1 98.12 176 ARG B O 1
ATOM 2954 N N . ARG B 1 177 ? -17.906 -4.684 7.371 1 98.06 177 ARG B N 1
ATOM 2955 C CA . ARG B 1 177 ? -17.781 -6.066 7.82 1 98.06 177 ARG B CA 1
ATOM 2956 C C . ARG B 1 177 ? -17 -6.902 6.812 1 98.06 177 ARG B C 1
ATOM 2958 O O . ARG B 1 177 ? -17.047 -6.633 5.609 1 98.06 177 ARG B O 1
ATOM 2965 N N . LEU B 1 178 ? -16.297 -7.863 7.344 1 98 178 LEU B N 1
ATOM 2966 C CA . LEU B 1 178 ? -15.469 -8.727 6.508 1 98 178 LEU B CA 1
ATOM 2967 C C . LEU B 1 178 ? -16.281 -9.32 5.359 1 98 178 LEU B C 1
ATOM 2969 O O . LEU B 1 178 ? -15.812 -9.367 4.223 1 98 178 LEU B O 1
ATOM 2973 N N . GLU B 1 179 ? -17.516 -9.758 5.555 1 97.25 179 GLU B N 1
ATOM 2974 C CA . GLU B 1 179 ? -18.359 -10.422 4.566 1 97.25 179 GLU B CA 1
ATOM 2975 C C . GLU B 1 179 ? -18.734 -9.477 3.434 1 97.25 179 GLU B C 1
ATOM 2977 O O . GLU B 1 179 ? -19.141 -9.914 2.361 1 97.25 179 GLU B O 1
ATOM 2982 N N . GLU B 1 180 ? -18.609 -8.156 3.68 1 98.25 180 GLU B N 1
ATOM 2983 C CA . GLU B 1 180 ? -18.953 -7.164 2.666 1 98.25 180 GLU B CA 1
ATOM 2984 C C . GLU B 1 180 ? -17.797 -6.98 1.672 1 98.25 180 GLU B C 1
ATOM 2986 O O . GLU B 1 180 ? -18 -6.445 0.58 1 98.25 180 GLU B O 1
ATOM 2991 N N . VAL B 1 181 ? -16.578 -7.441 2.105 1 98.69 181 VAL B N 1
ATOM 2992 C CA . VAL B 1 181 ? -15.438 -7.117 1.252 1 98.69 181 VAL B CA 1
ATOM 2993 C C . VAL B 1 181 ? -14.734 -8.398 0.822 1 98.69 181 VAL B C 1
ATOM 2995 O O . VAL B 1 181 ? -13.727 -8.352 0.115 1 98.69 181 VAL B O 1
ATOM 2998 N N . VAL B 1 182 ? -15.242 -9.562 1.209 1 98.81 182 VAL B N 1
ATOM 2999 C CA . VAL B 1 182 ? -14.641 -10.844 0.844 1 98.81 182 VAL B CA 1
ATOM 3000 C C . VAL B 1 182 ? -15.672 -11.719 0.143 1 98.81 182 VAL B C 1
ATOM 3002 O O . VAL B 1 182 ? -16.844 -11.734 0.522 1 98.81 182 VAL B O 1
ATOM 3005 N N . SER B 1 183 ? -15.312 -12.375 -0.86 1 98.69 183 SER B N 1
ATOM 3006 C CA . SER B 1 183 ? -16.094 -13.453 -1.467 1 98.69 183 SER B CA 1
ATOM 3007 C C . SER B 1 183 ? -15.203 -14.656 -1.788 1 98.69 183 SER B C 1
ATOM 3009 O O . SER B 1 183 ? -13.977 -14.547 -1.778 1 98.69 183 SER B O 1
ATOM 3011 N N . PHE B 1 184 ? -15.852 -15.82 -2.047 1 98.5 184 PHE B N 1
ATOM 3012 C CA . PHE B 1 184 ? -15.125 -17.062 -2.273 1 98.5 184 PHE B CA 1
ATOM 3013 C C . PHE B 1 184 ? -15.461 -17.641 -3.641 1 98.5 184 PHE B C 1
ATOM 3015 O O . PHE B 1 184 ? -16.625 -17.766 -3.998 1 98.5 184 PHE B O 1
ATOM 3022 N N . ASN B 1 185 ? -14.461 -17.891 -4.477 1 98.38 185 ASN B N 1
ATOM 3023 C CA . ASN B 1 185 ? -14.547 -18.578 -5.754 1 98.38 185 ASN B CA 1
ATOM 3024 C C . ASN B 1 185 ? -15.492 -17.875 -6.719 1 98.38 185 ASN B C 1
ATOM 3026 O O . ASN B 1 185 ? -16.172 -18.516 -7.52 1 98.38 185 ASN B O 1
ATOM 3030 N N . GLY B 1 186 ? -15.508 -16.609 -6.543 1 96.81 186 GLY B N 1
ATOM 3031 C CA . GLY B 1 186 ? -16.297 -15.711 -7.367 1 96.81 186 GLY B CA 1
ATOM 3032 C C . GLY B 1 186 ? -16.422 -14.312 -6.785 1 96.81 186 GLY B C 1
ATOM 3033 O O . GLY B 1 186 ? -16.219 -14.117 -5.586 1 96.81 186 GLY B O 1
ATOM 3034 N N . PHE B 1 187 ? -16.766 -13.406 -7.656 1 97.06 187 PHE B N 1
ATOM 3035 C CA . PHE B 1 187 ? -16.891 -12.031 -7.18 1 97.06 187 PHE B CA 1
ATOM 3036 C C . PHE B 1 187 ? -18.156 -11.859 -6.348 1 97.06 187 PHE B C 1
ATOM 3038 O O . PHE B 1 187 ? -18.109 -11.266 -5.27 1 97.06 187 PHE B O 1
#